Protein AF-A0A9N9I621-F1 (afdb_monomer)

Sequence (269 aa):
MDTSLDNPSEILSSLEILLCFIKRTPGGNGEISIKEYVNQWSTLSGLNENNEFRSLLNKSLKLKHIISLYELIEGQVANLTIEYTHDKYKEELIPKQRDEIDNIIDFETIQPATIINGKVVKFSAEVFATALRRFIYRFLQGEKQNETHPLNLYICDTSLHFWPPVISELEDLEESFPESLLVNQAFEAYKYVMDQIEVHKQMVSSREQQIQNRLTNPEATRLAPPTPVVQKGAQKRKQRVPHALCDPMPLGCSLYWETTDSLSVSSLL

Radius of gyration: 27.32 Å; Cα contacts (8 Å, |Δi|>4): 246; chains: 1; bounding box: 49×72×80 Å

Organism: NCBI:txid1348616

pLDDT: mean 79.01, std 23.41, range [22.89, 98.56]

Foldseek 3Di:
DPPPQPPLPLLLVLLVVLLVVCVVDPHDDQQAQSLVVLVVDPVSVVSVVPVSNVVVSPPSHGNVCSVVVNLVSLLVVLVVPLVVQDLLLADADDPVVLVLLVQAEDQPDPDQADADPLDGRHGHLVQVLQLLSLCSSPPRVDPDDDQFAFPLVPSLQLLSPSGDPSLNPGPCNSVSHDRNDTSSNSSVSSVSSVVVSVVVVVVVVVVVVVVVCCVVDVPVPPDDDDDDDDDDDDDDDDDDDDDDDDDDDDDDDDDDDDDDDDDDPPRPD

Structure (mmCIF, N/CA/C/O backbone):
data_AF-A0A9N9I621-F1
#
_entry.id   AF-A0A9N9I621-F1
#
loop_
_atom_site.group_PDB
_atom_site.id
_atom_site.type_symbol
_atom_site.label_atom_id
_atom_site.label_alt_id
_atom_site.label_comp_id
_atom_site.label_asym_id
_atom_site.label_entity_id
_atom_site.label_seq_id
_atom_site.pdbx_PDB_ins_code
_atom_site.Cartn_x
_atom_site.Cartn_y
_atom_site.Cartn_z
_atom_site.occupancy
_atom_site.B_iso_or_equiv
_atom_site.auth_seq_id
_atom_site.auth_comp_id
_atom_site.auth_asym_id
_atom_site.auth_atom_id
_atom_site.pdbx_PDB_model_num
ATOM 1 N N . MET A 1 1 ? -1.180 16.311 -9.901 1.00 31.12 1 MET A N 1
ATOM 2 C CA . MET A 1 1 ? -1.024 16.035 -11.343 1.00 31.12 1 MET A CA 1
ATOM 3 C C . MET A 1 1 ? -1.901 14.838 -11.624 1.00 31.12 1 MET A C 1
ATOM 5 O O . MET A 1 1 ? -1.643 13.807 -11.020 1.00 31.12 1 MET A O 1
ATOM 9 N N . ASP A 1 2 ? -2.930 14.979 -12.457 1.00 37.12 2 ASP A N 1
ATOM 10 C CA . ASP A 1 2 ? -3.712 13.832 -12.925 1.00 37.12 2 ASP A CA 1
ATOM 11 C C . ASP A 1 2 ? -2.829 12.990 -13.845 1.00 37.12 2 ASP A C 1
ATOM 13 O O . ASP A 1 2 ? -2.662 13.270 -15.029 1.00 37.12 2 ASP A O 1
ATOM 17 N N . THR A 1 3 ? -2.180 11.987 -13.264 1.00 50.88 3 THR A N 1
ATOM 18 C CA . THR A 1 3 ? -1.444 10.942 -13.978 1.00 50.88 3 THR A CA 1
ATOM 19 C C . THR A 1 3 ? -2.359 9.751 -14.227 1.00 50.88 3 THR A C 1
ATOM 21 O O . THR A 1 3 ? -1.966 8.621 -13.950 1.00 50.88 3 THR A O 1
ATOM 24 N N . SER A 1 4 ? -3.587 9.996 -14.691 1.00 58.16 4 SER A N 1
ATOM 25 C CA . SER A 1 4 ? -4.428 8.919 -15.211 1.00 58.16 4 SER A CA 1
ATOM 26 C C . SER A 1 4 ? -3.753 8.422 -16.480 1.00 58.16 4 SER A C 1
ATOM 28 O O . SER A 1 4 ? -3.759 9.109 -17.501 1.00 58.16 4 SER A O 1
ATOM 30 N N . LEU A 1 5 ? -3.061 7.294 -16.378 1.00 67.25 5 LEU A N 1
ATOM 31 C CA . LEU A 1 5 ? -2.584 6.586 -17.550 1.00 67.25 5 LEU A CA 1
ATOM 32 C C . LEU A 1 5 ? -3.770 5.835 -18.133 1.00 67.25 5 LEU A C 1
ATOM 34 O O . LEU A 1 5 ? -4.525 5.200 -17.396 1.00 67.25 5 LEU A O 1
ATOM 38 N N . ASP A 1 6 ? -3.929 5.925 -19.445 1.00 73.75 6 ASP A N 1
ATOM 39 C CA . ASP A 1 6 ? -4.836 5.032 -20.145 1.00 73.75 6 ASP A CA 1
ATOM 40 C C . ASP A 1 6 ? -4.312 3.595 -19.942 1.00 73.75 6 ASP A C 1
ATOM 42 O O . ASP A 1 6 ? -3.103 3.366 -19.942 1.00 73.75 6 ASP A O 1
ATOM 46 N N . ASN A 1 7 ? -5.225 2.681 -19.599 1.00 83.56 7 ASN A N 1
ATOM 47 C CA . ASN A 1 7 ? -5.003 1.241 -19.409 1.00 83.56 7 ASN A CA 1
ATOM 48 C C . ASN A 1 7 ? -3.785 0.824 -18.534 1.00 83.56 7 ASN A C 1
ATOM 50 O O . ASN A 1 7 ? -2.866 0.126 -18.982 1.00 83.56 7 ASN A O 1
ATOM 54 N N . PRO A 1 8 ? -3.787 1.159 -17.228 1.00 88.00 8 PRO A N 1
ATOM 55 C CA . PRO A 1 8 ? -2.673 0.862 -16.324 1.00 88.00 8 PRO A CA 1
ATOM 56 C C . PRO A 1 8 ? -2.383 -0.643 -16.178 1.00 88.00 8 PRO A C 1
ATOM 58 O O . PRO A 1 8 ? -1.253 -1.009 -15.864 1.00 88.00 8 PRO A O 1
ATOM 61 N N . SER A 1 9 ? -3.358 -1.520 -16.444 1.00 89.38 9 SER A N 1
ATOM 62 C CA . SER A 1 9 ? -3.179 -2.976 -16.409 1.00 89.38 9 SER A CA 1
ATOM 63 C C . SER A 1 9 ? -2.238 -3.482 -17.504 1.00 89.38 9 SER A C 1
ATOM 65 O O . SER A 1 9 ? -1.348 -4.278 -17.215 1.00 89.38 9 SER A O 1
ATOM 67 N N . GLU A 1 10 ? -2.361 -2.996 -18.743 1.00 89.31 10 GLU A N 1
ATOM 68 C CA . GLU A 1 10 ? -1.449 -3.394 -19.827 1.00 89.31 10 GLU A CA 1
ATOM 69 C C . GLU A 1 10 ? -0.023 -2.866 -19.609 1.00 89.31 10 GLU A C 1
ATOM 71 O O . GLU A 1 10 ? 0.967 -3.551 -19.904 1.00 89.31 10 GLU A O 1
ATOM 76 N N . ILE A 1 11 ? 0.094 -1.651 -19.060 1.00 91.44 11 ILE A N 1
ATOM 77 C CA . ILE A 1 11 ? 1.380 -1.078 -18.647 1.00 91.44 11 ILE A CA 1
ATOM 78 C C . ILE A 1 11 ? 2.001 -1.929 -17.534 1.00 91.44 11 ILE A C 1
ATOM 80 O O . ILE A 1 11 ? 3.198 -2.218 -17.599 1.00 91.44 11 ILE A O 1
ATOM 84 N N . LEU A 1 12 ? 1.209 -2.358 -16.544 1.00 92.94 12 LEU A N 1
ATOM 85 C CA . LEU A 1 12 ? 1.674 -3.214 -15.453 1.00 92.94 12 LEU A CA 1
ATOM 86 C C . LEU A 1 12 ? 2.217 -4.543 -15.989 1.00 92.94 12 LEU A C 1
ATOM 88 O O . LEU A 1 12 ? 3.360 -4.882 -15.695 1.00 92.94 12 LEU A O 1
ATOM 92 N N . SER A 1 13 ? 1.479 -5.230 -16.867 1.00 91.19 13 SER A N 1
ATOM 93 C CA . SER A 1 13 ? 1.953 -6.473 -17.495 1.00 91.19 13 SER A CA 1
ATOM 94 C C . SER A 1 13 ? 3.245 -6.274 -18.297 1.00 91.19 13 SER A C 1
ATOM 96 O O . SER A 1 13 ? 4.153 -7.106 -18.262 1.00 91.19 13 SER A O 1
ATOM 98 N N . SER A 1 14 ? 3.381 -5.139 -18.990 1.00 91.81 14 SER A N 1
ATOM 99 C CA . SER A 1 14 ? 4.616 -4.794 -19.712 1.00 91.81 14 SER A CA 1
ATOM 100 C C . SER A 1 14 ? 5.802 -4.574 -18.759 1.00 91.81 14 SER A C 1
ATOM 102 O O . SER A 1 14 ? 6.928 -4.994 -19.048 1.00 91.81 14 SER A O 1
ATOM 104 N N . LEU A 1 15 ? 5.556 -3.947 -17.602 1.00 92.38 15 LEU A N 1
ATOM 105 C CA . LEU A 1 15 ? 6.555 -3.757 -16.549 1.00 92.38 15 LEU A CA 1
ATOM 106 C C . LEU A 1 15 ? 6.963 -5.076 -15.885 1.00 92.38 15 LEU A C 1
ATOM 108 O O . LEU A 1 15 ? 8.148 -5.261 -15.629 1.00 92.38 15 LEU A O 1
ATOM 112 N N . GLU A 1 16 ? 6.033 -5.999 -15.643 1.00 92.06 16 GLU A N 1
ATOM 113 C CA . GLU A 1 16 ? 6.319 -7.328 -15.079 1.00 92.06 16 GLU A CA 1
ATOM 114 C C . GLU A 1 16 ? 7.254 -8.137 -15.985 1.00 92.06 16 GLU A C 1
ATOM 116 O O . GLU A 1 16 ? 8.248 -8.705 -15.519 1.00 92.06 16 GLU A O 1
ATOM 121 N N . ILE A 1 17 ? 6.993 -8.127 -17.298 1.00 89.75 17 ILE A N 1
ATOM 122 C CA . ILE A 1 17 ? 7.883 -8.739 -18.290 1.00 89.75 17 ILE A CA 1
ATOM 123 C C . ILE A 1 17 ? 9.266 -8.088 -18.204 1.00 89.75 17 ILE A C 1
ATOM 125 O O . ILE A 1 17 ? 10.268 -8.785 -18.063 1.00 89.75 17 ILE A O 1
ATOM 129 N N . LEU A 1 18 ? 9.344 -6.755 -18.232 1.00 90.12 18 LEU A N 1
ATOM 130 C CA . LEU A 1 18 ? 10.618 -6.042 -18.142 1.00 90.12 18 LEU A CA 1
ATOM 131 C C . LEU A 1 18 ? 11.389 -6.370 -16.848 1.00 90.12 18 LEU A C 1
ATOM 133 O O . LEU A 1 18 ? 12.590 -6.638 -16.905 1.00 90.12 18 LEU A O 1
ATOM 137 N N . LEU A 1 19 ? 10.716 -6.395 -15.695 1.00 90.12 19 LEU A N 1
ATOM 138 C CA . LEU A 1 19 ? 11.310 -6.762 -14.406 1.00 90.12 19 LEU A CA 1
ATOM 139 C C . LEU A 1 19 ? 11.850 -8.196 -14.418 1.00 90.12 19 LEU A C 1
ATOM 141 O O . LEU A 1 19 ? 12.953 -8.437 -13.922 1.00 90.12 19 LEU A O 1
ATOM 145 N N . CYS A 1 20 ? 11.126 -9.134 -15.037 1.00 87.56 20 CYS A N 1
ATOM 146 C CA . CYS A 1 20 ? 11.589 -10.508 -15.220 1.00 87.56 20 CYS A CA 1
ATOM 147 C C . CYS A 1 20 ? 12.918 -10.559 -15.991 1.00 87.56 20 CYS A C 1
ATOM 149 O O . CYS A 1 20 ? 13.839 -11.279 -15.598 1.00 87.56 20 CYS A O 1
ATOM 151 N N . PHE A 1 21 ? 13.059 -9.760 -17.054 1.00 87.56 21 PHE A N 1
ATOM 152 C CA . PHE A 1 21 ? 14.311 -9.673 -17.811 1.00 87.56 21 PHE A CA 1
ATOM 153 C C . PHE A 1 21 ? 15.436 -9.041 -16.995 1.00 87.56 21 PHE A C 1
ATOM 155 O O . PHE A 1 21 ? 16.519 -9.621 -16.917 1.00 87.56 21 PHE A O 1
ATOM 162 N N . ILE A 1 22 ? 15.173 -7.919 -16.318 1.00 88.62 22 ILE A N 1
ATOM 163 C CA . ILE A 1 22 ? 16.163 -7.247 -15.465 1.00 88.62 22 ILE A CA 1
ATOM 164 C C . ILE A 1 22 ? 16.725 -8.220 -14.422 1.00 88.62 22 ILE A C 1
ATOM 166 O O . ILE A 1 22 ? 17.945 -8.310 -14.293 1.00 88.62 22 ILE A O 1
ATOM 170 N N . LYS A 1 23 ? 15.868 -9.010 -13.755 1.00 85.06 23 LYS A N 1
ATOM 171 C CA . LYS A 1 23 ? 16.293 -10.022 -12.769 1.00 85.06 23 LYS A CA 1
ATOM 172 C C . LYS A 1 23 ? 17.173 -11.135 -13.362 1.00 85.06 23 LYS A C 1
ATOM 174 O O . LYS A 1 23 ? 17.968 -11.724 -12.637 1.00 85.06 23 LYS A O 1
ATOM 179 N N . ARG A 1 24 ? 17.025 -11.464 -14.650 1.00 83.69 24 ARG A N 1
ATOM 180 C CA . ARG A 1 24 ? 17.712 -12.600 -15.304 1.00 83.69 24 ARG A CA 1
ATOM 181 C C . ARG A 1 24 ? 18.975 -12.208 -16.068 1.00 83.69 24 ARG A C 1
ATOM 183 O O . ARG A 1 24 ? 19.734 -13.086 -16.473 1.00 83.69 24 ARG A O 1
ATOM 190 N N . THR A 1 25 ? 19.197 -10.918 -16.289 1.00 80.75 25 THR A N 1
ATOM 191 C CA . THR A 1 25 ? 20.390 -10.400 -16.973 1.00 80.75 25 THR A CA 1
ATOM 192 C C . THR A 1 25 ? 21.433 -9.931 -15.957 1.00 80.75 25 THR A C 1
ATOM 194 O O . THR A 1 25 ? 21.044 -9.479 -14.880 1.00 80.75 25 THR A O 1
ATOM 197 N N . PRO A 1 26 ? 22.746 -10.005 -16.256 1.00 64.31 26 PRO A N 1
ATOM 198 C CA . PRO A 1 26 ? 23.758 -9.366 -15.417 1.00 64.31 26 PRO A CA 1
ATOM 199 C C . PRO A 1 26 ? 23.412 -7.877 -15.339 1.00 64.31 26 PRO A C 1
ATOM 201 O O . PRO A 1 26 ? 23.383 -7.207 -16.369 1.00 64.31 26 PRO A O 1
ATOM 204 N N . GLY A 1 27 ? 23.031 -7.423 -14.141 1.00 59.03 27 GLY A N 1
ATOM 205 C CA . GLY A 1 27 ? 22.296 -6.179 -13.914 1.00 59.03 27 GLY A CA 1
ATOM 206 C C . GLY A 1 27 ? 22.775 -5.005 -14.770 1.00 59.03 27 GLY A C 1
ATOM 207 O O . GLY A 1 27 ? 23.970 -4.732 -14.876 1.00 59.03 27 GLY A O 1
ATOM 208 N N . GLY A 1 28 ? 21.824 -4.313 -15.399 1.00 65.12 28 GLY A N 1
ATOM 209 C CA . GLY A 1 28 ? 22.116 -3.118 -16.183 1.00 65.12 28 GLY A CA 1
ATOM 210 C C . GLY A 1 28 ? 22.604 -1.969 -15.298 1.00 65.12 28 GLY A C 1
ATOM 211 O O . GLY A 1 28 ? 22.207 -1.843 -14.140 1.00 65.12 28 GLY A O 1
ATOM 212 N N . ASN A 1 29 ? 23.439 -1.092 -15.858 1.00 81.56 29 ASN A N 1
ATOM 213 C CA . ASN A 1 29 ? 23.768 0.189 -15.236 1.00 81.56 29 ASN A CA 1
ATOM 214 C C . ASN A 1 29 ? 22.464 0.945 -14.928 1.00 81.56 29 ASN A C 1
ATOM 216 O O . ASN A 1 29 ? 21.732 1.273 -15.855 1.00 81.56 29 ASN A O 1
ATOM 220 N N . GLY A 1 30 ? 22.187 1.261 -13.659 1.00 85.81 30 GLY A N 1
ATOM 221 C CA . GLY A 1 30 ? 20.965 1.963 -13.248 1.00 85.81 30 GLY A CA 1
ATOM 222 C C . GLY A 1 30 ? 20.735 3.311 -13.949 1.00 85.81 30 GLY A C 1
ATOM 223 O O . GLY A 1 30 ? 19.605 3.797 -13.979 1.00 85.81 30 GLY A O 1
ATOM 224 N N . GLU A 1 31 ? 21.780 3.902 -14.537 1.00 91.56 31 GLU A N 1
ATOM 225 C CA . GLU A 1 31 ? 21.717 5.152 -15.297 1.00 91.56 31 GLU A CA 1
ATOM 226 C C . GLU A 1 31 ? 21.282 4.994 -16.760 1.00 91.56 31 GLU A C 1
ATOM 228 O O . GLU A 1 31 ? 20.911 5.997 -17.378 1.00 91.56 31 GLU A O 1
ATOM 233 N N . ILE A 1 32 ? 21.300 3.775 -17.314 1.00 91.56 32 ILE A N 1
ATOM 234 C CA . ILE A 1 32 ? 20.812 3.524 -18.673 1.00 91.56 32 ILE A CA 1
ATOM 235 C C . ILE A 1 32 ? 19.314 3.830 -18.745 1.00 91.56 32 ILE A C 1
ATOM 237 O O . ILE A 1 32 ? 18.556 3.563 -17.803 1.00 91.56 32 ILE A O 1
ATOM 241 N N . SER A 1 33 ? 18.870 4.410 -19.860 1.00 91.38 33 SER A N 1
ATOM 242 C CA . SER A 1 33 ? 17.439 4.627 -20.063 1.00 91.38 33 SER A CA 1
ATOM 243 C C . SER A 1 33 ? 16.712 3.288 -20.205 1.00 91.38 33 SER A C 1
ATOM 245 O O . SER A 1 33 ? 17.247 2.342 -20.787 1.00 91.38 33 SER A O 1
ATOM 247 N N . ILE A 1 34 ? 15.474 3.203 -19.707 1.00 89.88 34 ILE A N 1
ATOM 248 C CA . ILE A 1 34 ? 14.675 1.972 -19.830 1.00 89.88 34 ILE A CA 1
ATOM 249 C C . ILE A 1 34 ? 14.476 1.623 -21.313 1.00 89.88 34 ILE A C 1
ATOM 251 O O . ILE A 1 34 ? 14.614 0.469 -21.707 1.00 89.88 34 ILE A O 1
ATOM 255 N N . LYS A 1 35 ? 14.231 2.637 -22.153 1.00 89.62 35 LYS A N 1
ATOM 256 C CA . LYS A 1 35 ? 14.105 2.490 -23.607 1.00 89.62 35 LYS A CA 1
ATOM 257 C C . LYS A 1 35 ? 15.343 1.869 -24.246 1.00 89.62 35 LYS A C 1
ATOM 259 O O . LYS A 1 35 ? 15.222 0.975 -25.076 1.00 89.62 35 LYS A O 1
ATOM 264 N N . GLU A 1 36 ? 16.525 2.358 -23.888 1.00 88.88 36 GLU A N 1
ATOM 265 C CA . GLU A 1 36 ? 17.777 1.826 -24.420 1.00 88.88 36 GLU A CA 1
ATOM 266 C C . GLU A 1 36 ? 18.002 0.385 -23.968 1.00 88.88 36 GLU A C 1
ATOM 268 O O . GLU A 1 36 ? 18.331 -0.449 -24.805 1.00 88.88 36 GLU A O 1
ATOM 273 N N . TYR A 1 37 ? 17.734 0.068 -22.697 1.00 89.31 37 TYR A N 1
ATOM 274 C CA . TYR A 1 37 ? 17.799 -1.308 -22.206 1.00 89.31 37 TYR A CA 1
ATOM 275 C C . TYR A 1 37 ? 16.842 -2.234 -22.973 1.00 89.31 37 TYR A C 1
ATOM 277 O O . TYR A 1 37 ? 17.275 -3.262 -23.479 1.00 89.31 37 TYR A O 1
ATOM 285 N N . VAL A 1 38 ? 15.568 -1.857 -23.139 1.00 87.62 38 VAL A N 1
ATOM 286 C CA . VAL A 1 38 ? 14.580 -2.639 -23.911 1.00 87.62 38 VAL A CA 1
ATOM 287 C C . VAL A 1 38 ? 15.062 -2.889 -25.344 1.00 87.62 38 VAL A C 1
ATOM 289 O O . VAL A 1 38 ? 14.980 -4.013 -25.831 1.00 87.62 38 VAL A O 1
ATOM 292 N N . ASN A 1 39 ? 15.635 -1.875 -25.999 1.00 86.44 39 ASN A N 1
ATOM 293 C CA . ASN A 1 39 ? 16.138 -1.991 -27.369 1.00 86.44 39 ASN A CA 1
ATOM 294 C C . ASN A 1 39 ? 17.367 -2.908 -27.512 1.00 86.44 39 ASN A C 1
ATOM 296 O O . ASN A 1 39 ? 17.640 -3.367 -28.620 1.00 86.44 39 ASN A O 1
ATOM 300 N N . GLN A 1 40 ? 18.110 -3.180 -26.434 1.00 85.38 40 GLN A N 1
ATOM 301 C CA . GLN A 1 40 ? 19.240 -4.118 -26.460 1.00 85.38 40 GLN A CA 1
ATOM 302 C C . GLN A 1 40 ? 18.787 -5.584 -26.538 1.00 85.38 40 GLN A C 1
ATOM 304 O O . GLN A 1 40 ? 19.558 -6.436 -26.981 1.00 85.38 40 GLN A O 1
ATOM 309 N N . TRP A 1 41 ? 17.544 -5.892 -26.151 1.00 80.44 41 TRP A N 1
ATOM 310 C CA . TRP A 1 41 ? 17.038 -7.261 -26.070 1.00 80.44 41 TRP A CA 1
ATOM 311 C C . TRP A 1 41 ? 16.005 -7.541 -27.163 1.00 80.44 41 TRP A C 1
ATOM 313 O O . TRP A 1 41 ? 14.875 -7.060 -27.111 1.00 80.44 41 TRP A O 1
ATOM 323 N N . SER A 1 42 ? 16.354 -8.393 -28.133 1.00 65.38 42 SER A N 1
ATOM 324 C CA . SER A 1 42 ? 15.451 -8.775 -29.234 1.00 65.38 42 SER A CA 1
ATOM 325 C C . SER A 1 42 ? 14.141 -9.408 -28.747 1.00 65.38 42 SER A C 1
ATOM 327 O O . SER A 1 42 ? 13.086 -9.158 -29.329 1.00 65.38 42 SER A O 1
ATOM 329 N N . THR A 1 43 ? 14.176 -10.159 -27.643 1.00 68.50 43 THR A N 1
ATOM 330 C CA . THR A 1 43 ? 12.994 -10.777 -27.016 1.00 68.50 43 THR A CA 1
ATOM 331 C C . THR A 1 43 ? 12.052 -9.759 -26.359 1.00 68.50 43 THR A C 1
ATOM 333 O O . THR A 1 43 ? 10.883 -10.067 -26.157 1.00 68.50 43 THR A O 1
ATOM 336 N N . LEU A 1 44 ? 12.517 -8.536 -26.063 1.00 68.75 44 LEU A N 1
ATOM 337 C CA . LEU A 1 44 ? 11.686 -7.451 -25.522 1.00 68.75 44 LEU A CA 1
ATOM 338 C C . LEU A 1 44 ? 11.048 -6.579 -26.613 1.00 68.75 44 LEU A C 1
ATOM 340 O O . LEU A 1 44 ? 10.328 -5.636 -26.294 1.00 68.75 44 LEU A O 1
ATOM 344 N N . SER A 1 45 ? 11.261 -6.896 -27.895 1.00 63.09 45 SER A N 1
ATOM 345 C CA . SER A 1 45 ? 10.640 -6.171 -29.013 1.00 63.09 45 SER A CA 1
ATOM 346 C C . SER A 1 45 ? 9.108 -6.146 -28.935 1.00 63.09 45 SER A C 1
ATOM 348 O O . SER A 1 45 ? 8.517 -5.130 -29.292 1.00 63.09 45 SER A O 1
ATOM 350 N N . GLY A 1 46 ? 8.482 -7.187 -28.372 1.00 68.50 46 GLY A N 1
ATOM 351 C CA . GLY A 1 46 ? 7.038 -7.228 -28.113 1.00 68.50 46 GLY A CA 1
ATOM 352 C C . GLY A 1 46 ? 6.547 -6.157 -27.128 1.00 68.50 46 GLY A C 1
ATOM 353 O O . GLY A 1 46 ? 5.417 -5.698 -27.242 1.00 68.50 46 GLY A O 1
ATOM 354 N N . LEU A 1 47 ? 7.398 -5.652 -26.222 1.00 76.62 47 LEU A N 1
ATOM 355 C CA . LEU A 1 47 ? 7.028 -4.533 -25.341 1.00 76.62 47 LEU A CA 1
ATOM 356 C C . LEU A 1 47 ? 6.796 -3.228 -26.117 1.00 76.62 47 LEU A C 1
ATOM 358 O O . LEU A 1 47 ? 6.060 -2.359 -25.657 1.00 76.62 47 LEU A O 1
ATOM 362 N N . ASN A 1 48 ? 7.397 -3.083 -27.303 1.00 68.12 48 ASN A N 1
ATOM 363 C CA . ASN A 1 48 ? 7.181 -1.920 -28.165 1.00 68.12 48 ASN A CA 1
ATOM 364 C C . ASN A 1 48 ? 5.848 -1.971 -28.933 1.00 68.12 48 ASN A C 1
ATOM 366 O O . ASN A 1 48 ? 5.499 -0.972 -29.569 1.00 68.12 48 ASN A O 1
ATOM 370 N N . GLU A 1 49 ? 5.119 -3.091 -28.893 1.00 77.31 49 GLU A N 1
ATOM 371 C CA . GLU A 1 49 ? 3.777 -3.209 -29.478 1.00 77.31 49 GLU A CA 1
ATOM 372 C C . GLU A 1 49 ? 2.729 -2.485 -28.620 1.00 77.31 49 GLU A C 1
ATOM 374 O O . GLU A 1 49 ? 1.777 -1.917 -29.157 1.00 77.31 49 GLU A O 1
ATOM 379 N N . ASN A 1 50 ? 2.948 -2.408 -27.301 1.00 81.50 50 ASN A N 1
ATOM 380 C CA . ASN A 1 50 ? 2.125 -1.603 -26.409 1.00 81.50 50 ASN A CA 1
ATOM 381 C C . ASN A 1 50 ? 2.449 -0.106 -26.594 1.00 81.50 50 ASN A C 1
ATOM 383 O O . ASN A 1 50 ? 3.514 0.389 -26.209 1.00 81.50 50 ASN A O 1
ATOM 387 N N . ASN A 1 51 ? 1.510 0.635 -27.188 1.00 83.69 51 ASN A N 1
ATOM 388 C CA . ASN A 1 51 ? 1.681 2.055 -27.499 1.00 83.69 51 ASN A CA 1
ATOM 389 C C . ASN A 1 51 ? 1.856 2.935 -26.255 1.00 83.69 51 ASN A C 1
ATOM 391 O O . ASN A 1 51 ? 2.654 3.876 -26.284 1.00 83.69 51 ASN A O 1
ATOM 395 N N . GLU A 1 52 ? 1.132 2.643 -25.179 1.00 83.81 52 GLU A N 1
ATOM 396 C CA . GLU A 1 52 ? 1.171 3.405 -23.931 1.00 83.81 52 GLU A CA 1
ATOM 397 C C . GLU A 1 52 ? 2.468 3.138 -23.178 1.00 83.81 52 GLU A C 1
ATOM 399 O O . GLU A 1 52 ? 3.145 4.078 -22.752 1.00 83.81 52 GLU A O 1
ATOM 404 N N . PHE A 1 53 ? 2.885 1.873 -23.111 1.00 85.44 53 PHE A N 1
ATOM 405 C CA . PHE A 1 53 ? 4.179 1.498 -22.560 1.00 85.44 53 PHE A CA 1
ATOM 406 C C . PHE A 1 53 ? 5.314 2.147 -23.355 1.00 85.44 53 PHE A C 1
ATOM 408 O O . PHE A 1 53 ? 6.207 2.766 -22.783 1.00 85.44 53 PHE A O 1
ATOM 415 N N . ARG A 1 54 ? 5.249 2.136 -24.690 1.00 84.00 54 ARG A N 1
ATOM 416 C CA . ARG A 1 54 ? 6.219 2.837 -25.542 1.00 84.00 54 ARG A CA 1
ATOM 417 C C . ARG A 1 54 ? 6.230 4.350 -25.300 1.00 84.00 54 ARG A C 1
ATOM 419 O O . ARG A 1 54 ? 7.299 4.963 -25.296 1.00 84.00 54 ARG A O 1
ATOM 426 N N . SER A 1 55 ? 5.066 4.964 -25.090 1.00 86.06 55 SER A N 1
ATOM 427 C CA . SER A 1 55 ? 4.953 6.378 -24.707 1.00 86.06 55 SER A CA 1
ATOM 428 C C . SER A 1 55 ? 5.629 6.650 -23.358 1.00 86.06 55 SER A C 1
ATOM 430 O O . SER A 1 55 ? 6.403 7.600 -23.226 1.00 86.06 55 SER A O 1
ATOM 432 N N . LEU A 1 56 ? 5.426 5.764 -22.379 1.00 85.69 56 LEU A N 1
ATOM 433 C CA . LEU A 1 56 ? 6.091 5.800 -21.079 1.00 85.69 56 LEU A CA 1
ATOM 434 C C . LEU A 1 56 ? 7.618 5.665 -21.210 1.00 85.69 56 LEU A C 1
ATOM 436 O O . LEU A 1 56 ? 8.345 6.459 -20.615 1.00 85.69 56 LEU A O 1
ATOM 440 N N . LEU A 1 57 ? 8.106 4.741 -22.043 1.00 82.44 57 LEU A N 1
ATOM 441 C CA . LEU A 1 57 ? 9.534 4.550 -22.330 1.00 82.44 57 LEU A CA 1
ATOM 442 C C . LEU A 1 57 ? 10.187 5.755 -23.020 1.00 82.44 57 LEU A C 1
ATOM 444 O O . LEU A 1 57 ? 11.393 5.953 -22.896 1.00 82.44 57 LEU A O 1
ATOM 448 N N . ASN A 1 58 ? 9.423 6.567 -23.753 1.00 84.00 58 ASN A N 1
ATOM 449 C CA . ASN A 1 58 ? 9.944 7.784 -24.380 1.00 84.00 58 ASN A CA 1
ATOM 450 C C . ASN A 1 58 ? 10.203 8.920 -23.379 1.00 84.00 58 ASN A C 1
ATOM 452 O O . ASN A 1 58 ? 10.838 9.912 -23.742 1.00 84.00 58 ASN A O 1
ATOM 456 N N . LYS A 1 59 ? 9.748 8.791 -22.128 1.00 85.50 59 LYS A N 1
ATOM 457 C CA . LYS A 1 59 ? 10.136 9.700 -21.045 1.00 85.50 59 LYS A CA 1
ATOM 458 C C . LYS A 1 59 ? 11.592 9.434 -20.647 1.00 85.50 59 LYS A C 1
ATOM 460 O O . LYS A 1 59 ? 12.126 8.353 -20.878 1.00 85.50 59 LYS A O 1
ATOM 465 N N . SER A 1 60 ? 12.245 10.402 -20.005 1.00 86.69 60 SER A N 1
ATOM 466 C CA . SER A 1 60 ? 13.635 10.306 -19.520 1.00 86.69 60 SER A CA 1
ATOM 467 C C . SER A 1 60 ? 13.793 9.386 -18.290 1.00 86.69 60 SER A C 1
ATOM 469 O O . SER A 1 60 ? 14.478 9.715 -17.320 1.00 86.69 60 SER A O 1
ATOM 471 N N . LEU A 1 61 ? 13.143 8.220 -18.317 1.00 91.31 61 LEU A N 1
ATOM 472 C CA . LEU A 1 61 ? 13.170 7.214 -17.265 1.00 91.31 61 LEU A CA 1
ATOM 473 C C . LEU A 1 61 ? 14.393 6.306 -17.418 1.00 91.31 61 LEU A C 1
ATOM 475 O O . LEU A 1 61 ? 14.735 5.850 -18.511 1.00 91.31 61 LEU A O 1
ATOM 479 N N . LYS A 1 62 ? 15.041 6.037 -16.287 1.00 93.19 62 LYS A N 1
ATOM 480 C CA . LYS A 1 62 ? 16.243 5.214 -16.167 1.00 93.19 62 LYS A CA 1
ATOM 481 C C . LYS A 1 62 ? 15.914 3.914 -15.448 1.00 93.19 62 LYS A C 1
ATOM 483 O O . LYS A 1 62 ? 14.924 3.868 -14.719 1.00 93.19 62 LYS A O 1
ATOM 488 N N . LEU A 1 63 ? 16.744 2.884 -15.608 1.00 91.75 63 LEU A N 1
ATOM 489 C CA . LEU A 1 63 ? 16.537 1.600 -14.926 1.00 91.75 63 LEU A CA 1
ATOM 490 C C . LEU A 1 63 ? 16.412 1.753 -13.407 1.00 91.75 63 LEU A C 1
ATOM 492 O O . LEU A 1 63 ? 15.585 1.082 -12.805 1.00 91.75 63 LEU A O 1
ATOM 496 N N . LYS A 1 64 ? 17.136 2.688 -12.782 1.00 92.19 64 LYS A N 1
ATOM 497 C CA . LYS A 1 64 ? 16.998 2.962 -11.341 1.00 92.19 64 LYS A CA 1
ATOM 498 C C . LYS A 1 64 ? 15.598 3.423 -10.904 1.00 92.19 64 LYS A C 1
ATOM 500 O O . LYS A 1 64 ? 15.293 3.371 -9.722 1.00 92.19 64 LYS A O 1
ATOM 505 N N . HIS A 1 65 ? 14.750 3.883 -11.829 1.00 92.81 65 HIS A N 1
ATOM 506 C CA . HIS A 1 65 ? 13.369 4.284 -11.539 1.00 92.81 65 HIS A CA 1
ATOM 507 C C . HIS A 1 65 ? 12.371 3.123 -11.668 1.00 92.81 65 HIS A C 1
ATOM 509 O O . HIS A 1 65 ? 11.188 3.329 -11.412 1.00 92.81 65 HIS A O 1
ATOM 515 N N . ILE A 1 66 ? 12.802 1.929 -12.101 1.00 91.94 66 ILE A N 1
ATOM 516 C CA . ILE A 1 66 ? 11.883 0.853 -12.497 1.00 91.94 66 ILE A CA 1
ATOM 517 C C . ILE A 1 66 ? 10.988 0.382 -11.350 1.00 91.94 66 ILE A C 1
ATOM 519 O O . ILE A 1 66 ? 9.803 0.154 -11.566 1.00 91.94 66 ILE A O 1
ATOM 523 N N . ILE A 1 67 ? 11.533 0.299 -10.135 1.00 90.69 67 ILE A N 1
ATOM 524 C CA . ILE A 1 67 ? 10.785 -0.136 -8.953 1.00 90.69 67 ILE A CA 1
ATOM 525 C C . ILE A 1 67 ? 9.707 0.886 -8.604 1.00 90.69 67 ILE A C 1
ATOM 527 O O . ILE A 1 67 ? 8.533 0.542 -8.568 1.00 90.69 67 ILE A O 1
ATOM 531 N N . SER A 1 68 ? 10.077 2.158 -8.445 1.00 91.62 68 SER A N 1
ATOM 532 C CA . SER A 1 68 ? 9.109 3.213 -8.124 1.00 91.62 68 SER A CA 1
ATOM 533 C C . SER A 1 68 ? 8.060 3.394 -9.222 1.00 91.62 68 SER A C 1
ATOM 535 O O . SER A 1 68 ? 6.915 3.734 -8.937 1.00 91.62 68 SER A O 1
ATOM 537 N N . LEU A 1 69 ? 8.432 3.161 -10.486 1.00 93.00 69 LEU A N 1
ATOM 538 C CA . LEU A 1 69 ? 7.488 3.163 -11.596 1.00 93.00 69 LEU A CA 1
ATOM 539 C C . LEU A 1 69 ? 6.498 2.002 -11.486 1.00 93.00 69 LEU A C 1
ATOM 541 O O . LEU A 1 69 ? 5.301 2.232 -11.612 1.00 93.00 69 LEU A O 1
ATOM 545 N N . TYR A 1 70 ? 6.981 0.787 -11.229 1.00 93.94 70 TYR A N 1
ATOM 546 C CA . TYR A 1 70 ? 6.132 -0.378 -11.001 1.00 93.94 70 TYR A CA 1
ATOM 547 C C . TYR A 1 70 ? 5.148 -0.134 -9.855 1.00 93.94 70 TYR A C 1
ATOM 549 O O . TYR A 1 70 ? 3.947 -0.254 -10.064 1.00 93.94 70 TYR A O 1
ATOM 557 N N . GLU A 1 71 ? 5.630 0.315 -8.694 1.00 92.94 71 GLU A N 1
ATOM 558 C CA . GLU A 1 71 ? 4.780 0.600 -7.532 1.00 92.94 71 GLU A CA 1
ATOM 559 C C . GLU A 1 71 ? 3.717 1.669 -7.825 1.00 92.94 71 GLU A C 1
ATOM 561 O O . GLU A 1 71 ? 2.592 1.580 -7.330 1.00 92.94 71 GLU A O 1
ATOM 566 N N . LEU A 1 72 ? 4.056 2.679 -8.635 1.00 92.94 72 LEU A N 1
ATOM 567 C CA . LEU A 1 72 ? 3.118 3.719 -9.050 1.00 92.94 72 LEU A CA 1
ATOM 568 C C . LEU A 1 72 ? 2.007 3.153 -9.941 1.00 92.94 72 LEU A C 1
ATOM 570 O O . LEU A 1 72 ? 0.835 3.427 -9.688 1.00 92.94 72 LEU A O 1
ATOM 574 N N . ILE A 1 73 ? 2.363 2.396 -10.984 1.00 93.38 73 ILE A N 1
ATOM 575 C CA . ILE A 1 73 ? 1.387 1.810 -11.916 1.00 93.38 73 ILE A CA 1
ATOM 576 C C . ILE A 1 73 ? 0.522 0.775 -11.206 1.00 93.38 73 ILE A C 1
ATOM 578 O O . ILE A 1 73 ? -0.699 0.804 -11.329 1.00 93.38 73 ILE A O 1
ATOM 582 N N . GLU A 1 74 ? 1.141 -0.092 -10.411 1.00 94.44 74 GLU A N 1
ATOM 583 C CA . GLU A 1 74 ? 0.444 -1.067 -9.584 1.00 94.44 74 GLU A CA 1
ATOM 584 C C . GLU A 1 74 ? -0.562 -0.382 -8.654 1.00 94.44 74 GLU A C 1
ATOM 586 O O . GLU A 1 74 ? -1.711 -0.806 -8.570 1.00 94.44 74 GLU A O 1
ATOM 591 N N . GLY A 1 75 ? -0.176 0.725 -8.011 1.00 93.81 75 GLY A N 1
ATOM 592 C CA . GLY A 1 75 ? -1.085 1.522 -7.191 1.00 93.81 75 GLY A CA 1
ATOM 593 C C . GLY A 1 75 ? -2.303 2.042 -7.964 1.00 93.81 75 GLY A C 1
ATOM 594 O O . GLY A 1 75 ? -3.402 2.064 -7.411 1.00 93.81 75 GLY A O 1
ATOM 595 N N . GLN A 1 76 ? -2.142 2.418 -9.238 1.00 93.50 76 GLN A N 1
ATOM 596 C CA . GLN A 1 76 ? -3.264 2.825 -10.095 1.00 93.50 76 GLN A CA 1
ATOM 597 C C . GLN A 1 76 ? -4.188 1.651 -10.423 1.00 93.50 76 GLN A C 1
ATOM 599 O O . GLN A 1 76 ? -5.403 1.796 -10.313 1.00 93.50 76 GLN A O 1
ATOM 604 N N . VAL A 1 77 ? -3.631 0.486 -10.770 1.00 94.06 77 VAL A N 1
ATOM 605 C CA . VAL A 1 77 ? -4.427 -0.731 -10.996 1.00 94.06 77 VAL A CA 1
ATOM 606 C C . VAL A 1 77 ? -5.172 -1.125 -9.721 1.00 94.06 77 VAL A C 1
ATOM 608 O O . VAL A 1 77 ? -6.368 -1.407 -9.768 1.00 94.06 77 VAL A O 1
ATOM 611 N N . ALA A 1 78 ? -4.505 -1.081 -8.568 1.00 94.44 78 ALA A N 1
ATOM 612 C CA . ALA A 1 78 ? -5.109 -1.390 -7.280 1.00 94.44 78 ALA A CA 1
ATOM 613 C C . ALA A 1 78 ? -6.304 -0.470 -6.982 1.00 94.44 78 ALA A C 1
ATOM 615 O O . ALA A 1 78 ? -7.366 -0.964 -6.617 1.00 94.44 78 ALA A O 1
ATOM 616 N N . ASN A 1 79 ? -6.190 0.841 -7.219 1.00 93.19 79 ASN A N 1
ATOM 617 C CA . ASN A 1 79 ? -7.301 1.780 -7.007 1.00 93.19 79 ASN A CA 1
ATOM 618 C C . ASN A 1 79 ? -8.568 1.421 -7.806 1.00 93.19 79 ASN A C 1
ATOM 620 O O . ASN A 1 79 ? -9.666 1.727 -7.354 1.00 93.19 79 ASN A O 1
ATOM 624 N N . LEU A 1 80 ? -8.422 0.785 -8.972 1.00 91.50 80 LEU A N 1
ATOM 625 C CA . LEU A 1 80 ? -9.542 0.377 -9.826 1.00 91.50 80 LEU A CA 1
ATOM 626 C C . LEU A 1 80 ? -10.086 -1.015 -9.490 1.00 91.50 80 LEU A C 1
ATOM 628 O O . LEU A 1 80 ? -11.193 -1.349 -9.888 1.00 91.50 80 LEU A O 1
ATOM 632 N N . THR A 1 81 ? -9.300 -1.860 -8.824 1.00 92.56 81 THR A N 1
ATOM 633 C CA . THR A 1 81 ? -9.586 -3.302 -8.737 1.00 92.56 81 THR A CA 1
ATOM 634 C C . THR A 1 81 ? -9.951 -3.765 -7.335 1.00 92.56 81 THR A C 1
ATOM 636 O O . THR A 1 81 ? -10.753 -4.687 -7.193 1.00 92.56 81 THR A O 1
ATOM 639 N N . ILE A 1 82 ? -9.429 -3.119 -6.286 1.00 94.75 82 ILE A N 1
ATOM 640 C CA . ILE A 1 82 ? -9.666 -3.547 -4.898 1.00 94.75 82 ILE A CA 1
ATOM 641 C C . ILE A 1 82 ? -11.145 -3.489 -4.497 1.00 94.75 82 ILE A C 1
ATOM 643 O O . ILE A 1 82 ? -11.552 -4.243 -3.615 1.00 94.75 82 ILE A O 1
ATOM 647 N N . GLU A 1 83 ? -11.965 -2.655 -5.145 1.00 93.69 83 GLU A N 1
ATOM 648 C CA . GLU A 1 83 ? -13.414 -2.597 -4.899 1.00 93.69 83 GLU A CA 1
ATOM 649 C C . GLU A 1 83 ? -14.126 -3.929 -5.200 1.00 93.69 83 GLU A C 1
ATOM 651 O O . GLU A 1 83 ? -15.106 -4.275 -4.533 1.00 93.69 83 GLU A O 1
ATOM 656 N N . TYR A 1 84 ? -13.582 -4.728 -6.124 1.00 93.19 84 TYR A N 1
ATOM 657 C CA . TYR A 1 84 ? -14.106 -6.042 -6.510 1.00 93.19 84 TYR A CA 1
ATOM 658 C C . TYR A 1 84 ? -13.593 -7.187 -5.629 1.00 93.19 84 TYR A C 1
ATOM 660 O O . TYR A 1 84 ? -13.884 -8.351 -5.902 1.00 93.19 84 TYR A O 1
ATOM 668 N N . THR A 1 85 ? -12.849 -6.882 -4.560 1.00 93.06 85 THR A N 1
ATOM 669 C CA . THR A 1 85 ? -12.446 -7.884 -3.565 1.00 93.06 85 THR A CA 1
ATOM 670 C C . THR A 1 85 ? -13.683 -8.587 -3.005 1.00 93.06 85 THR A C 1
ATOM 672 O O . THR A 1 85 ? -14.712 -7.954 -2.762 1.00 93.06 85 THR A O 1
ATOM 675 N N . HIS A 1 86 ? -13.582 -9.900 -2.797 1.00 93.88 86 HIS A N 1
ATOM 676 C CA . HIS A 1 86 ? -14.691 -10.723 -2.319 1.00 93.88 86 HIS A CA 1
ATOM 677 C C . HIS A 1 86 ? -15.260 -10.201 -0.985 1.00 93.88 86 HIS A C 1
ATOM 679 O O . HIS A 1 86 ? -14.501 -9.869 -0.077 1.00 93.88 86 HIS A O 1
ATOM 685 N N . ASP A 1 87 ? -16.589 -10.204 -0.831 1.00 94.38 87 ASP A N 1
ATOM 686 C CA . ASP A 1 87 ? -17.300 -9.597 0.315 1.00 94.38 87 ASP A CA 1
ATOM 687 C C . ASP A 1 87 ? -16.918 -10.182 1.680 1.00 94.38 87 ASP A C 1
ATOM 689 O O . ASP A 1 87 ? -16.988 -9.513 2.704 1.00 94.38 87 ASP A O 1
ATOM 693 N N . LYS A 1 88 ? -16.425 -11.419 1.686 1.00 94.38 88 LYS A N 1
ATOM 694 C CA . LYS A 1 88 ? -15.821 -12.075 2.857 1.00 94.38 88 LYS A CA 1
ATOM 695 C C . LYS A 1 88 ? -14.624 -11.316 3.458 1.00 94.38 88 LYS A C 1
ATOM 697 O O . LYS A 1 88 ? -14.238 -11.615 4.576 1.00 94.38 88 LYS A O 1
ATOM 702 N N . TYR A 1 89 ? -14.039 -10.357 2.730 1.00 96.31 89 TYR A N 1
ATOM 703 C CA . TYR A 1 89 ? -12.983 -9.458 3.210 1.00 96.31 89 TYR A CA 1
ATOM 704 C C . TYR A 1 89 ? -13.460 -8.020 3.481 1.00 96.31 89 TYR A C 1
ATOM 706 O O . TYR A 1 89 ? -12.638 -7.107 3.598 1.00 96.31 89 TYR A O 1
ATOM 714 N N . LYS A 1 90 ? -14.780 -7.815 3.558 1.00 96.69 90 LYS A N 1
ATOM 715 C CA . LYS A 1 90 ? -15.441 -6.523 3.780 1.00 96.69 90 LYS A CA 1
ATOM 716 C C . LYS A 1 90 ? -16.307 -6.526 5.045 1.00 96.69 90 LYS A C 1
ATOM 718 O O . LYS A 1 90 ? -17.341 -5.864 5.086 1.00 96.69 90 LYS A O 1
ATOM 723 N N . GLU A 1 91 ? -15.931 -7.302 6.060 1.00 98.12 91 GLU A N 1
ATOM 724 C CA . GLU A 1 91 ? -16.622 -7.249 7.348 1.00 98.12 91 GLU A CA 1
ATOM 725 C C . GLU A 1 91 ? -16.443 -5.862 7.984 1.00 98.12 91 GLU A C 1
ATOM 727 O O . GLU A 1 91 ? -15.365 -5.265 7.929 1.00 98.12 91 GLU A O 1
ATOM 732 N N . GLU A 1 92 ? -17.522 -5.333 8.564 1.00 98.25 92 GLU A N 1
ATOM 733 C CA . GLU A 1 92 ? -17.527 -3.996 9.147 1.00 98.25 92 GLU A CA 1
ATOM 734 C C . GLU A 1 92 ? -16.587 -3.891 10.354 1.00 98.25 92 GLU A C 1
ATOM 736 O O . GLU A 1 92 ? -16.496 -4.788 11.196 1.00 98.25 92 GLU A O 1
ATOM 741 N N . LEU A 1 93 ? -15.940 -2.731 10.480 1.00 98.50 93 LEU A N 1
ATOM 742 C CA . LEU A 1 93 ? -15.169 -2.392 11.671 1.00 98.50 93 LEU A CA 1
ATOM 743 C C . LEU A 1 93 ? -16.087 -2.035 12.837 1.00 98.50 93 LEU A C 1
ATOM 745 O O . LEU A 1 93 ? -16.935 -1.137 12.722 1.00 98.50 93 LEU A O 1
ATOM 749 N N . ILE A 1 94 ? -15.818 -2.625 13.999 1.00 97.75 94 ILE A N 1
ATOM 750 C CA . ILE A 1 94 ? -16.430 -2.192 15.258 1.00 97.75 94 ILE A CA 1
ATOM 751 C C . ILE A 1 94 ? -15.795 -0.878 15.756 1.00 97.75 94 ILE A C 1
ATOM 753 O O . ILE A 1 94 ? -14.649 -0.581 15.414 1.00 97.75 94 ILE A O 1
ATOM 757 N N . PRO A 1 95 ? -16.479 -0.093 16.616 1.00 97.75 95 PRO A N 1
ATOM 758 C CA . PRO A 1 95 ? -15.952 1.185 17.108 1.00 97.75 95 PRO A CA 1
ATOM 759 C C . PRO A 1 95 ? -14.549 1.089 17.722 1.00 97.75 95 PRO A C 1
ATOM 761 O O . PRO A 1 95 ? -13.684 1.888 17.388 1.00 97.75 95 PRO A O 1
ATOM 764 N N . LYS A 1 96 ? -14.284 0.040 18.513 1.00 97.44 96 LYS A N 1
ATOM 765 C CA . LYS A 1 96 ? -12.967 -0.194 19.127 1.00 97.44 96 LYS A CA 1
ATOM 766 C C . LYS A 1 96 ? -11.836 -0.284 18.094 1.00 97.44 96 LYS A C 1
ATOM 768 O O . LYS A 1 96 ? -10.754 0.228 18.335 1.00 97.44 96 LYS A O 1
ATOM 773 N N . GLN A 1 97 ? -12.081 -0.923 16.952 1.00 98.12 97 GLN A N 1
ATOM 774 C CA . GLN A 1 97 ? -11.077 -1.068 15.894 1.00 98.12 97 GLN A CA 1
ATOM 775 C C . GLN A 1 97 ? -10.794 0.265 15.202 1.00 98.12 97 GLN A C 1
ATOM 777 O O . GLN A 1 97 ? -9.652 0.546 14.858 1.00 98.12 97 GLN A O 1
ATOM 782 N N . ARG A 1 98 ? -11.823 1.102 15.027 1.00 98.31 98 ARG A N 1
ATOM 783 C CA . ARG A 1 98 ? -11.659 2.459 14.489 1.00 98.31 98 ARG A CA 1
ATOM 784 C C . ARG A 1 98 ? -10.812 3.308 15.431 1.00 98.31 98 ARG A C 1
ATOM 786 O O . ARG A 1 98 ? -9.848 3.910 14.975 1.00 98.31 98 ARG A O 1
ATOM 793 N N . ASP A 1 99 ? -11.094 3.244 16.733 1.00 97.88 99 ASP A N 1
ATOM 794 C CA . ASP A 1 99 ? -10.295 3.929 17.754 1.00 97.88 99 ASP A CA 1
ATOM 795 C C . ASP A 1 99 ? -8.830 3.448 17.740 1.00 97.88 99 ASP A C 1
ATOM 797 O O . ASP A 1 99 ? -7.903 4.250 17.837 1.00 97.88 99 ASP A O 1
ATOM 801 N N . GLU A 1 100 ? -8.590 2.138 17.609 1.00 97.44 100 GLU A N 1
ATOM 802 C CA . GLU A 1 100 ? -7.235 1.579 17.496 1.00 97.44 100 GLU A CA 1
ATOM 803 C C . GLU A 1 100 ? -6.504 2.090 16.244 1.00 97.44 100 GLU A C 1
ATOM 805 O O . GLU A 1 100 ? -5.347 2.493 16.352 1.00 97.44 100 GLU A O 1
ATOM 810 N N . ILE A 1 101 ? -7.180 2.149 15.090 1.00 98.19 101 ILE A N 1
ATOM 811 C CA . ILE A 1 101 ? -6.630 2.718 13.851 1.00 98.19 101 ILE A CA 1
ATOM 812 C C . ILE A 1 101 ? -6.297 4.206 14.038 1.00 98.19 101 ILE A C 1
ATOM 814 O O . ILE A 1 101 ? -5.178 4.622 13.737 1.00 98.19 101 ILE A O 1
ATOM 818 N N . ASP A 1 102 ? -7.217 5.004 14.584 1.00 97.12 102 ASP A N 1
ATOM 819 C CA . ASP A 1 102 ? -7.030 6.449 14.787 1.00 97.12 102 ASP A CA 1
ATOM 820 C C . ASP A 1 102 ? -5.845 6.762 15.714 1.00 97.12 102 ASP A C 1
ATOM 822 O O . ASP A 1 102 ? -5.129 7.757 15.541 1.00 97.12 102 ASP A O 1
ATOM 826 N N . ASN A 1 103 ? -5.597 5.891 16.694 1.00 96.19 103 ASN A N 1
ATOM 827 C CA . ASN A 1 103 ? -4.483 6.045 17.623 1.00 96.19 103 ASN A CA 1
ATOM 828 C C . ASN A 1 103 ? -3.118 5.849 16.956 1.00 96.19 103 ASN A C 1
ATOM 830 O O . ASN A 1 103 ? -2.155 6.502 17.370 1.00 96.19 103 ASN A O 1
ATOM 834 N N . ILE A 1 104 ? -3.032 5.017 15.917 1.00 95.75 104 ILE A N 1
ATOM 835 C CA . ILE A 1 104 ? -1.764 4.681 15.259 1.00 95.75 104 ILE A CA 1
ATOM 836 C C . ILE A 1 104 ? -1.514 5.451 13.964 1.00 95.75 104 ILE A C 1
ATOM 838 O O . ILE A 1 104 ? -0.427 5.328 13.409 1.00 95.75 104 ILE A O 1
ATOM 842 N N . ILE A 1 105 ? -2.467 6.240 13.465 1.00 96.81 105 ILE A N 1
ATOM 843 C CA . ILE A 1 105 ? -2.275 7.055 12.258 1.00 96.81 105 ILE A CA 1
ATOM 844 C C . ILE A 1 105 ? -2.008 8.530 12.585 1.00 96.81 105 ILE A C 1
ATOM 846 O O . ILE A 1 105 ? -2.426 9.073 13.615 1.00 96.81 105 ILE A O 1
ATOM 850 N N . ASP A 1 106 ? -1.276 9.179 11.685 1.00 96.00 106 ASP A N 1
ATOM 851 C CA . ASP A 1 106 ? -0.929 10.595 11.695 1.00 96.00 106 ASP A CA 1
ATOM 852 C C . ASP A 1 106 ? -1.173 11.195 10.302 1.00 96.00 106 ASP A C 1
ATOM 854 O O . ASP A 1 106 ? -0.689 10.679 9.291 1.00 96.00 106 ASP A O 1
ATOM 858 N N . PHE A 1 107 ? -1.936 12.286 10.250 1.00 94.12 107 PHE A N 1
ATOM 859 C CA . PHE A 1 107 ? -2.292 12.985 9.014 1.00 94.12 107 PHE A CA 1
ATOM 860 C C . PHE A 1 107 ? -1.361 14.164 8.700 1.00 94.12 107 PHE A C 1
ATOM 862 O O . PHE A 1 107 ? -1.376 14.664 7.577 1.00 94.12 107 PHE A O 1
ATOM 869 N N . GLU A 1 108 ? -0.563 14.618 9.671 1.00 90.19 108 GLU A N 1
ATOM 870 C CA . GLU A 1 108 ? 0.267 15.823 9.549 1.00 90.19 108 GLU A CA 1
ATOM 871 C C . GLU A 1 108 ? 1.715 15.500 9.158 1.00 90.19 108 GLU A C 1
ATOM 873 O O . GLU A 1 108 ? 2.429 16.349 8.618 1.00 90.19 108 GLU A O 1
ATOM 878 N N . THR A 1 109 ? 2.168 14.273 9.421 1.00 89.31 109 THR A N 1
ATOM 879 C CA . THR A 1 109 ? 3.547 13.871 9.139 1.00 89.31 109 THR A CA 1
ATOM 880 C C . THR A 1 109 ? 3.813 13.673 7.643 1.00 89.31 109 THR A C 1
ATOM 882 O O . THR A 1 109 ? 3.060 13.021 6.921 1.00 89.31 109 THR A O 1
ATOM 885 N N . ILE A 1 110 ? 4.946 14.212 7.182 1.00 86.31 110 ILE A N 1
ATOM 886 C CA . ILE A 1 110 ? 5.485 13.988 5.828 1.00 86.31 110 ILE A CA 1
ATOM 887 C C . ILE A 1 110 ? 6.305 12.687 5.78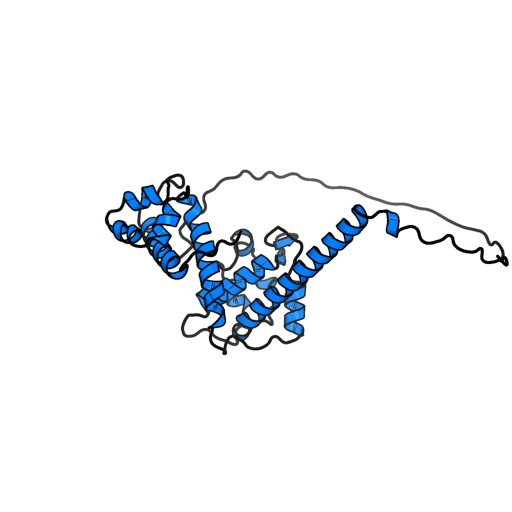4 1.00 86.31 110 ILE A C 1
ATOM 889 O O . ILE A 1 110 ? 6.505 12.098 4.722 1.00 86.31 110 ILE A O 1
ATOM 893 N N . GLN A 1 111 ? 6.789 12.234 6.942 1.00 92.56 111 GLN A N 1
ATOM 894 C CA . GLN A 1 111 ? 7.601 11.028 7.050 1.00 92.56 111 GLN A CA 1
ATOM 895 C C . GLN A 1 111 ? 6.710 9.783 7.049 1.00 92.56 111 GLN A C 1
ATOM 897 O O . GLN A 1 111 ? 5.574 9.857 7.509 1.00 92.56 111 GLN A O 1
ATOM 902 N N . PRO A 1 112 ? 7.211 8.612 6.614 1.00 92.88 112 PRO A N 1
ATOM 903 C CA . PRO A 1 112 ? 6.394 7.399 6.567 1.00 92.88 112 PRO A CA 1
ATOM 904 C C . PRO A 1 112 ? 5.812 6.977 7.919 1.00 92.88 112 PRO A C 1
ATOM 906 O O . PRO A 1 112 ? 4.724 6.406 7.974 1.00 92.88 112 PRO A O 1
ATOM 909 N N . ALA A 1 113 ? 6.533 7.270 8.999 1.00 94.00 113 ALA A N 1
ATOM 910 C CA . ALA A 1 113 ? 6.111 7.043 10.367 1.00 94.00 113 ALA A CA 1
ATOM 911 C C . ALA A 1 113 ? 6.841 8.001 11.320 1.00 94.00 113 ALA A C 1
ATOM 913 O O . ALA A 1 113 ? 7.962 8.444 11.051 1.00 94.00 113 ALA A O 1
ATOM 914 N N . THR A 1 114 ? 6.215 8.277 12.457 1.00 93.44 114 THR A N 1
ATOM 915 C CA . THR A 1 114 ? 6.838 8.883 13.630 1.00 93.44 114 THR A CA 1
ATOM 916 C C . THR A 1 114 ? 7.446 7.769 14.471 1.00 93.44 114 THR A C 1
ATOM 918 O O . THR A 1 114 ? 6.725 6.946 15.040 1.00 93.44 114 THR A O 1
ATOM 921 N N . ILE A 1 115 ? 8.777 7.746 14.539 1.00 90.94 115 ILE A N 1
ATOM 922 C CA . ILE A 1 115 ? 9.553 6.717 15.236 1.00 90.94 115 ILE A CA 1
ATOM 923 C C . ILE A 1 115 ? 10.214 7.342 16.465 1.00 90.94 115 ILE A C 1
ATOM 925 O O . ILE A 1 115 ? 10.928 8.339 16.350 1.00 90.94 115 ILE A O 1
ATOM 929 N N . ILE A 1 116 ? 9.995 6.752 17.641 1.00 89.81 116 ILE A N 1
ATOM 930 C CA . ILE A 1 116 ? 10.615 7.178 18.901 1.00 89.81 116 ILE A CA 1
ATOM 931 C C . ILE A 1 116 ? 11.342 5.979 19.496 1.00 89.81 116 ILE A C 1
ATOM 933 O O . ILE A 1 116 ? 10.744 4.930 19.713 1.00 89.81 116 ILE A O 1
ATOM 937 N N . ASN A 1 117 ? 12.641 6.136 19.763 1.00 88.19 117 ASN A N 1
ATOM 938 C CA . ASN A 1 117 ? 13.499 5.076 20.306 1.00 88.19 117 ASN A CA 1
ATOM 939 C C . ASN A 1 117 ? 13.444 3.768 19.490 1.00 88.19 117 ASN A C 1
ATOM 941 O O . ASN A 1 117 ? 13.411 2.686 20.064 1.00 88.19 117 ASN A O 1
ATOM 945 N N . GLY A 1 118 ? 13.394 3.875 18.158 1.00 84.31 118 GLY A N 1
ATOM 946 C CA . GLY A 1 118 ? 13.318 2.721 17.252 1.00 84.31 118 GLY A CA 1
ATOM 947 C C . GLY A 1 118 ? 11.925 2.102 17.096 1.00 84.31 118 GLY A C 1
ATOM 948 O O . GLY A 1 118 ? 11.753 1.252 16.232 1.00 84.31 118 GLY A O 1
ATOM 949 N N . LYS A 1 119 ? 10.921 2.559 17.856 1.00 86.00 119 LYS A N 1
ATOM 950 C CA . LYS A 1 119 ? 9.544 2.049 17.793 1.00 86.00 119 LYS A CA 1
ATOM 951 C C . LYS A 1 119 ? 8.642 2.949 16.965 1.00 86.00 119 LYS A C 1
ATOM 953 O O . LYS A 1 119 ? 8.735 4.177 17.077 1.00 86.00 119 LYS A O 1
ATOM 958 N N . VAL A 1 120 ? 7.735 2.361 16.187 1.00 90.62 120 VAL A N 1
ATOM 959 C CA . VAL A 1 120 ? 6.686 3.135 15.518 1.00 90.62 120 VAL A CA 1
ATOM 960 C C . VAL A 1 120 ? 5.682 3.602 16.563 1.00 90.62 120 VAL A C 1
ATOM 962 O O . VAL A 1 120 ? 5.081 2.806 17.271 1.00 90.62 120 VAL A O 1
ATOM 965 N N . VAL A 1 121 ? 5.497 4.915 16.657 1.00 92.19 121 VAL A N 1
ATOM 966 C CA . VAL A 1 121 ? 4.455 5.509 17.502 1.00 92.19 121 VAL A CA 1
ATOM 967 C C . VAL A 1 121 ? 3.212 5.799 16.676 1.00 92.19 121 VAL A C 1
ATOM 969 O O . VAL A 1 121 ? 2.100 5.553 17.133 1.00 92.19 121 VAL A O 1
ATOM 972 N N . LYS A 1 122 ? 3.403 6.320 15.459 1.00 95.12 122 LYS A N 1
ATOM 973 C CA . LYS A 1 122 ? 2.333 6.537 14.485 1.00 95.12 122 LYS A CA 1
ATOM 974 C C . LYS A 1 122 ? 2.834 6.328 13.064 1.00 95.12 122 LYS A C 1
ATOM 976 O O . LYS A 1 122 ? 3.941 6.745 12.736 1.00 95.12 122 LYS A O 1
ATOM 981 N N . PHE A 1 123 ? 2.006 5.757 12.209 1.00 95.88 123 PHE A N 1
ATOM 982 C CA . PHE A 1 123 ? 2.202 5.700 10.768 1.00 95.88 123 PHE A CA 1
ATOM 983 C C . PHE A 1 123 ? 1.637 6.958 10.112 1.00 95.88 123 PHE A C 1
ATOM 985 O O . PHE A 1 123 ? 0.607 7.475 10.539 1.00 95.88 123 PHE A O 1
ATOM 992 N N . SER A 1 124 ? 2.250 7.418 9.024 1.00 96.94 124 SER A N 1
ATOM 993 C CA . SER A 1 124 ? 1.552 8.327 8.115 1.00 96.94 124 SER A CA 1
ATOM 994 C C . SER A 1 124 ? 0.284 7.644 7.605 1.00 96.94 124 SER A C 1
ATOM 996 O O . SER A 1 124 ? 0.341 6.494 7.160 1.00 96.94 124 SER A O 1
ATOM 998 N N . ALA A 1 125 ? -0.847 8.350 7.631 1.00 97.44 125 ALA A N 1
ATOM 999 C CA . ALA A 1 125 ? -2.125 7.817 7.170 1.00 97.44 125 ALA A CA 1
ATOM 1000 C C . ALA A 1 125 ? -2.045 7.315 5.713 1.00 97.44 125 ALA A C 1
ATOM 1002 O O . ALA A 1 125 ? -2.538 6.233 5.401 1.00 97.44 125 ALA A O 1
ATOM 1003 N N . GLU A 1 126 ? -1.348 8.046 4.837 1.00 96.25 126 GLU A N 1
ATOM 1004 C CA . GLU A 1 126 ? -1.144 7.672 3.427 1.00 96.25 126 GLU A CA 1
ATOM 1005 C C . GLU A 1 126 ? -0.300 6.392 3.281 1.00 96.25 126 GLU A C 1
ATOM 1007 O O . GLU A 1 126 ? -0.566 5.545 2.422 1.00 96.25 126 GLU A O 1
ATOM 1012 N N . VAL A 1 127 ? 0.710 6.213 4.140 1.00 96.44 127 VAL A N 1
ATOM 1013 C CA . VAL A 1 127 ? 1.558 5.010 4.135 1.00 96.44 127 VAL A CA 1
ATOM 1014 C C . VAL A 1 127 ? 0.803 3.802 4.676 1.00 96.44 127 VAL A C 1
ATOM 1016 O O . VAL A 1 127 ? 0.863 2.734 4.069 1.00 96.44 127 VAL A O 1
ATOM 1019 N N . PHE A 1 128 ? 0.040 3.981 5.753 1.00 97.69 128 PHE A N 1
ATOM 1020 C CA . PHE A 1 128 ? -0.825 2.946 6.313 1.00 97.69 128 PHE A CA 1
ATOM 1021 C C . PHE A 1 128 ? -1.885 2.489 5.296 1.00 97.69 128 PHE A C 1
ATOM 1023 O O . PHE A 1 128 ? -2.014 1.297 5.014 1.00 97.69 128 PHE A O 1
ATOM 1030 N N . ALA A 1 129 ? -2.579 3.437 4.655 1.00 97.69 129 ALA A N 1
ATOM 1031 C CA . ALA A 1 129 ? -3.540 3.146 3.592 1.00 97.69 129 ALA A CA 1
ATOM 1032 C C . ALA A 1 129 ? -2.883 2.444 2.394 1.00 97.69 129 ALA A C 1
ATOM 1034 O O . ALA A 1 129 ? -3.461 1.527 1.809 1.00 97.69 129 ALA A O 1
ATOM 1035 N N . THR A 1 130 ? -1.655 2.830 2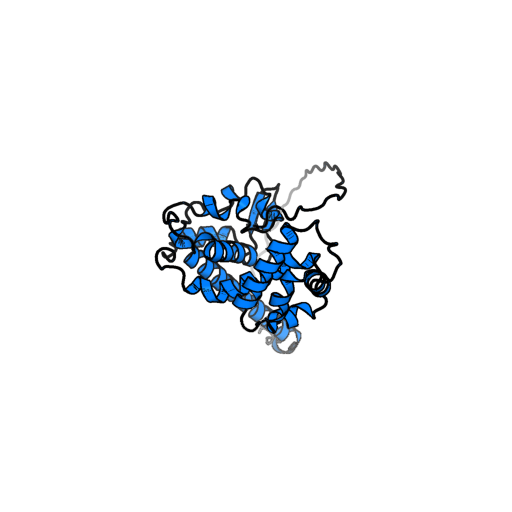.037 1.00 96.94 130 THR A N 1
ATOM 1036 C CA . THR A 1 130 ? -0.898 2.178 0.961 1.00 96.94 130 THR A CA 1
ATOM 1037 C C . THR A 1 130 ? -0.550 0.730 1.300 1.00 96.94 130 THR A C 1
ATOM 1039 O O . THR A 1 130 ? -0.704 -0.132 0.432 1.00 96.94 130 THR A O 1
ATOM 1042 N N . ALA A 1 131 ? -0.130 0.441 2.536 1.00 97.44 131 ALA A N 1
ATOM 1043 C CA . ALA A 1 131 ? 0.143 -0.923 2.984 1.00 97.44 131 ALA A CA 1
ATOM 1044 C C . ALA A 1 131 ? -1.123 -1.792 2.924 1.00 97.44 131 ALA A C 1
ATOM 1046 O O . ALA A 1 131 ? -1.089 -2.877 2.343 1.00 97.44 131 ALA A O 1
ATOM 1047 N N . LEU A 1 132 ? -2.262 -1.281 3.410 1.00 98.19 132 LEU A N 1
ATOM 1048 C CA . LEU A 1 132 ? -3.552 -1.974 3.322 1.00 98.19 132 LEU A CA 1
ATOM 1049 C C . LEU A 1 132 ? -3.986 -2.215 1.873 1.00 98.19 132 LEU A C 1
ATOM 1051 O O . LEU A 1 132 ? -4.370 -3.328 1.520 1.00 98.19 132 LEU A O 1
ATOM 1055 N N . ARG A 1 133 ? -3.875 -1.208 0.999 1.00 97.69 133 ARG A N 1
ATOM 1056 C CA . ARG A 1 133 ? -4.194 -1.354 -0.429 1.00 97.69 133 ARG A CA 1
ATOM 1057 C C . ARG A 1 133 ? -3.351 -2.445 -1.083 1.00 97.69 133 ARG A C 1
ATOM 1059 O O . ARG A 1 133 ? -3.889 -3.261 -1.826 1.00 97.69 133 ARG A O 1
ATOM 1066 N N . ARG A 1 134 ? -2.043 -2.472 -0.811 1.00 96.25 134 ARG A N 1
ATOM 1067 C CA . ARG A 1 134 ? -1.136 -3.507 -1.333 1.00 96.25 134 ARG A CA 1
ATOM 1068 C C . ARG A 1 134 ? -1.485 -4.884 -0.783 1.00 96.25 134 ARG A C 1
ATOM 1070 O O . ARG A 1 134 ? -1.489 -5.838 -1.550 1.00 96.25 134 ARG A O 1
ATOM 1077 N N . PHE A 1 135 ? -1.816 -4.984 0.502 1.00 96.88 135 PHE A N 1
ATOM 1078 C CA . PHE A 1 135 ? -2.287 -6.226 1.106 1.00 96.88 135 PHE A CA 1
ATOM 1079 C C . PHE A 1 135 ? -3.542 -6.748 0.389 1.00 96.88 135 PHE A C 1
ATOM 1081 O O . PHE A 1 135 ? -3.563 -7.882 -0.080 1.00 96.88 135 PHE A O 1
ATOM 1088 N N . ILE A 1 136 ? -4.553 -5.901 0.193 1.00 96.88 136 ILE A N 1
ATOM 1089 C CA . ILE A 1 136 ? -5.789 -6.282 -0.505 1.00 96.88 136 ILE A CA 1
ATOM 1090 C C . ILE A 1 136 ? -5.500 -6.700 -1.956 1.00 96.88 136 ILE A C 1
ATOM 1092 O O . ILE A 1 136 ? -5.980 -7.734 -2.419 1.00 96.88 136 ILE A O 1
ATOM 1096 N N . TYR A 1 137 ? -4.692 -5.918 -2.675 1.00 95.06 137 TYR A N 1
ATOM 1097 C CA . TYR A 1 137 ? -4.400 -6.155 -4.088 1.00 95.06 137 TYR A CA 1
ATOM 1098 C C . TYR A 1 137 ? -3.493 -7.368 -4.339 1.00 95.06 137 TYR A C 1
ATOM 1100 O O . TYR A 1 137 ? -3.708 -8.099 -5.296 1.00 95.06 137 TYR A O 1
ATOM 1108 N N . ARG A 1 138 ? -2.480 -7.612 -3.504 1.00 92.50 138 ARG A N 1
ATOM 1109 C CA . ARG A 1 138 ? -1.511 -8.698 -3.730 1.00 92.50 138 ARG A CA 1
ATOM 1110 C C . ARG A 1 138 ? -1.890 -9.988 -3.009 1.00 92.50 138 ARG A C 1
ATOM 1112 O O . ARG A 1 138 ? -1.680 -11.070 -3.542 1.00 92.50 138 ARG A O 1
ATOM 1119 N N . PHE A 1 139 ? -2.414 -9.887 -1.787 1.00 93.38 139 PHE A N 1
ATOM 1120 C CA . PHE A 1 139 ? -2.586 -11.039 -0.898 1.00 93.38 139 PHE A CA 1
ATOM 1121 C C . PHE A 1 139 ? -3.996 -11.633 -0.961 1.00 93.38 139 PHE A C 1
ATOM 1123 O O . PHE A 1 139 ? -4.157 -12.854 -1.028 1.00 93.38 139 PHE A O 1
ATOM 1130 N N . LEU A 1 140 ? -5.027 -10.782 -0.979 1.00 93.94 140 LEU A N 1
ATOM 1131 C CA . LEU A 1 140 ? -6.425 -11.234 -0.933 1.00 93.94 140 LEU A CA 1
ATOM 1132 C C . LEU A 1 140 ? -6.977 -11.713 -2.280 1.00 93.94 140 LEU A C 1
ATOM 1134 O O . LEU A 1 140 ? -8.039 -12.330 -2.309 1.00 93.94 140 LEU A O 1
ATOM 1138 N N . GLN A 1 141 ? -6.256 -11.477 -3.378 1.00 83.00 141 GLN A N 1
ATOM 1139 C CA . GLN A 1 141 ? -6.623 -11.996 -4.703 1.00 83.00 141 GLN A CA 1
ATOM 1140 C C . GLN A 1 141 ? -6.341 -13.502 -4.848 1.00 83.00 141 GLN A C 1
ATOM 1142 O O . GLN A 1 141 ? -6.828 -14.137 -5.781 1.00 83.00 141 GLN A O 1
ATOM 1147 N N . GLY A 1 142 ? -5.549 -14.086 -3.941 1.00 76.12 142 GLY A N 1
ATOM 1148 C CA . GLY A 1 142 ? -5.211 -15.507 -3.949 1.00 76.12 142 GLY A CA 1
ATOM 1149 C C . GLY A 1 142 ? -6.292 -16.404 -3.338 1.00 76.12 142 GLY A C 1
ATOM 1150 O O . GLY A 1 142 ? -7.099 -15.994 -2.503 1.00 76.12 142 GLY A O 1
ATOM 1151 N N . GLU A 1 143 ? -6.276 -17.684 -3.705 1.00 65.06 143 GLU A N 1
ATOM 1152 C CA . GLU A 1 143 ? -7.161 -18.682 -3.109 1.00 65.06 143 GLU A CA 1
ATOM 1153 C C . GLU A 1 143 ? -6.613 -19.140 -1.740 1.00 65.06 143 GLU A C 1
ATOM 1155 O O . GLU A 1 143 ? -5.475 -19.599 -1.655 1.00 65.06 143 GLU A O 1
ATOM 1160 N N . LYS A 1 144 ? -7.464 -19.113 -0.695 1.00 78.00 144 LYS A N 1
ATOM 1161 C CA . LYS A 1 144 ? -7.261 -19.688 0.665 1.00 78.00 144 LYS A CA 1
ATOM 1162 C C . LYS A 1 144 ? -6.601 -18.814 1.751 1.00 78.00 144 LYS A C 1
ATOM 1164 O O . LYS A 1 144 ? -5.902 -19.354 2.607 1.00 78.00 144 LYS A O 1
ATOM 1169 N N . GLN A 1 145 ? -6.886 -17.512 1.816 1.00 87.94 145 GLN A N 1
ATOM 1170 C CA . GLN A 1 145 ? -6.520 -16.739 3.018 1.00 87.94 145 GLN A CA 1
ATOM 1171 C C . GLN A 1 145 ? -7.464 -17.026 4.186 1.00 87.94 145 GLN A C 1
ATOM 1173 O O . GLN A 1 145 ? -8.678 -17.111 3.986 1.00 87.94 145 GLN A O 1
ATOM 1178 N N . ASN A 1 146 ? -6.910 -17.152 5.395 1.00 91.31 146 ASN A N 1
ATOM 1179 C CA . ASN A 1 146 ? -7.714 -17.305 6.601 1.00 91.31 146 ASN A CA 1
ATOM 1180 C C . ASN A 1 146 ? -8.287 -15.947 7.023 1.00 91.31 146 ASN A C 1
ATOM 1182 O O . ASN A 1 146 ? -7.568 -15.066 7.482 1.00 91.31 146 ASN A O 1
ATOM 1186 N N . GLU A 1 147 ? -9.596 -15.810 6.861 1.00 93.56 147 GLU A N 1
ATOM 1187 C CA . GLU A 1 147 ? -10.378 -14.601 7.117 1.00 93.56 147 GLU A CA 1
ATOM 1188 C C . GLU A 1 147 ? -10.360 -14.148 8.580 1.00 93.56 147 GLU A C 1
ATOM 1190 O O . GLU A 1 147 ? -10.370 -12.949 8.843 1.00 93.56 147 GLU A O 1
ATOM 1195 N N . THR A 1 148 ? -10.295 -15.084 9.528 1.00 95.06 148 THR A N 1
ATOM 1196 C CA . THR A 1 148 ? -10.408 -14.779 10.963 1.00 95.06 148 THR A CA 1
ATOM 1197 C C . THR A 1 148 ? -9.056 -14.666 11.658 1.00 95.06 148 THR A C 1
ATOM 1199 O O . THR A 1 148 ? -8.995 -14.637 12.885 1.00 95.06 148 THR A O 1
ATOM 1202 N N . HIS A 1 149 ? -7.956 -14.690 10.906 1.00 96.00 149 HIS A N 1
ATOM 1203 C CA . HIS A 1 149 ? -6.635 -14.468 11.477 1.00 96.00 149 HIS A CA 1
ATOM 1204 C C . HIS A 1 149 ? -6.384 -12.976 11.732 1.00 96.00 149 HIS A C 1
ATOM 1206 O O . HIS A 1 149 ? -6.898 -12.139 10.983 1.00 96.00 149 HIS A O 1
ATOM 1212 N N . PRO A 1 150 ? -5.562 -12.646 12.745 1.00 96.69 150 PRO A N 1
ATOM 1213 C CA . PRO A 1 150 ? -5.038 -11.300 12.923 1.00 96.69 150 PRO A CA 1
ATOM 1214 C C . PRO A 1 150 ? -4.329 -10.812 11.657 1.00 96.69 150 PRO A C 1
ATOM 1216 O O . PRO A 1 150 ? -3.541 -11.539 11.046 1.00 96.69 150 PRO A O 1
ATOM 1219 N N . LEU A 1 151 ? -4.626 -9.581 11.248 1.00 96.88 151 LEU A N 1
ATOM 1220 C CA . LEU A 1 151 ? -4.078 -8.984 10.034 1.00 96.88 151 LEU A CA 1
ATOM 1221 C C . LEU A 1 151 ? -2.570 -8.710 10.159 1.00 96.88 151 LEU A C 1
ATOM 1223 O O . LEU A 1 151 ? -1.850 -8.852 9.168 1.00 96.88 151 LEU A O 1
ATOM 1227 N N . ASN A 1 152 ? -2.091 -8.364 11.363 1.00 95.44 152 ASN A N 1
ATOM 1228 C CA . ASN A 1 152 ? -0.680 -8.068 11.649 1.00 95.44 152 ASN A CA 1
ATOM 1229 C C . ASN A 1 152 ? 0.262 -9.213 11.239 1.00 95.44 152 ASN A C 1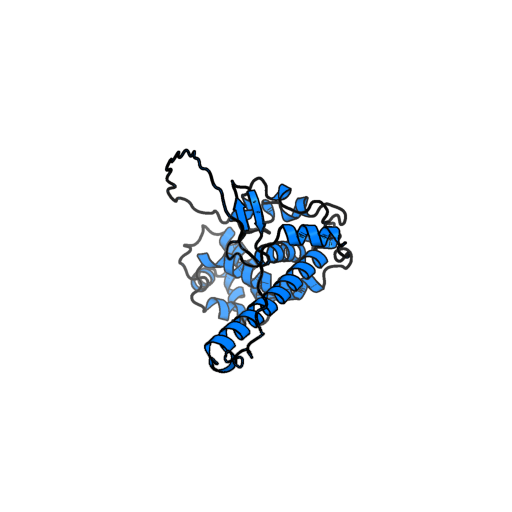
ATOM 1231 O O . ASN A 1 152 ? 1.313 -8.942 10.665 1.00 95.44 152 ASN A O 1
ATOM 1235 N N . LEU A 1 153 ? -0.162 -10.471 11.410 1.00 93.56 153 LEU A N 1
ATOM 1236 C CA . LEU A 1 153 ? 0.607 -11.665 11.032 1.00 93.56 153 LEU A CA 1
ATOM 1237 C C . LEU A 1 153 ? 1.001 -11.703 9.551 1.00 93.56 153 LEU A C 1
ATOM 1239 O O . LEU A 1 153 ? 1.968 -12.366 9.190 1.00 93.56 153 LEU A O 1
ATOM 1243 N N . TYR A 1 154 ? 0.234 -11.033 8.690 1.00 94.44 154 TYR A N 1
ATOM 1244 C CA . TYR A 1 154 ? 0.476 -11.009 7.251 1.00 94.44 154 TYR A CA 1
ATOM 1245 C C . TYR A 1 154 ? 0.970 -9.651 6.781 1.00 94.44 154 TYR A C 1
ATOM 1247 O O . TYR A 1 154 ? 1.931 -9.567 6.023 1.00 94.44 154 TYR A O 1
ATOM 1255 N N . ILE A 1 155 ? 0.311 -8.570 7.205 1.00 95.62 155 ILE A N 1
ATOM 1256 C CA . ILE A 1 155 ? 0.647 -7.238 6.707 1.00 95.62 155 ILE A CA 1
ATOM 1257 C C . ILE A 1 155 ? 2.022 -6.776 7.202 1.00 95.62 155 ILE A C 1
ATOM 1259 O O . ILE A 1 155 ? 2.658 -5.980 6.519 1.00 95.62 155 ILE A O 1
ATOM 1263 N N . CYS A 1 156 ? 2.502 -7.279 8.344 1.00 94.50 156 CYS A N 1
ATOM 1264 C CA . CYS A 1 156 ? 3.825 -6.960 8.885 1.00 94.50 156 CYS A CA 1
ATOM 1265 C C . CYS A 1 156 ? 4.926 -7.939 8.434 1.00 94.50 156 CYS A C 1
ATOM 1267 O O . CYS A 1 156 ? 6.078 -7.764 8.824 1.00 94.50 156 CYS A O 1
ATOM 1269 N N . ASP A 1 157 ? 4.615 -8.935 7.594 1.00 91.56 157 ASP A N 1
ATOM 1270 C CA . ASP A 1 157 ? 5.623 -9.842 7.035 1.00 91.56 157 ASP A CA 1
ATOM 1271 C C . ASP A 1 157 ? 6.557 -9.080 6.077 1.00 91.56 157 ASP A C 1
ATOM 1273 O O . ASP A 1 157 ? 6.152 -8.567 5.025 1.00 91.56 157 ASP A O 1
ATOM 1277 N N . THR A 1 158 ? 7.839 -9.020 6.440 1.00 89.00 158 THR A N 1
ATOM 1278 C CA . THR A 1 158 ? 8.871 -8.272 5.712 1.00 89.00 158 THR A CA 1
ATOM 1279 C C . THR A 1 158 ? 9.159 -8.843 4.325 1.00 89.00 158 THR A C 1
ATOM 1281 O O . THR A 1 158 ? 9.626 -8.106 3.454 1.00 89.00 158 THR A O 1
ATOM 1284 N N . SER A 1 159 ? 8.832 -10.117 4.084 1.00 88.31 159 SER A N 1
ATOM 1285 C CA . SER A 1 159 ? 8.999 -10.779 2.785 1.00 88.31 159 SER A CA 1
ATOM 1286 C C . SER A 1 159 ? 7.940 -10.379 1.753 1.00 88.31 159 SER A C 1
ATOM 1288 O O . SER A 1 159 ? 8.146 -10.569 0.557 1.00 88.31 159 SER A O 1
ATOM 1290 N N . LEU A 1 160 ? 6.819 -9.792 2.190 1.00 88.31 160 LEU A N 1
ATOM 1291 C CA . LEU A 1 160 ? 5.696 -9.429 1.316 1.00 88.31 160 LEU A CA 1
ATOM 1292 C C . LEU A 1 160 ? 5.723 -7.962 0.853 1.00 88.31 160 LEU A C 1
ATOM 1294 O O . LEU A 1 160 ? 4.947 -7.564 -0.023 1.00 88.31 160 LEU A O 1
ATOM 1298 N N . HIS A 1 161 ? 6.635 -7.153 1.403 1.00 90.62 161 HIS A N 1
ATOM 1299 C CA . HIS A 1 161 ? 6.924 -5.785 0.956 1.00 90.62 161 HIS A CA 1
ATOM 1300 C C . HIS A 1 161 ? 5.682 -4.880 0.828 1.00 90.62 161 HIS A C 1
ATOM 1302 O O . HIS A 1 161 ? 5.537 -4.108 -0.130 1.00 90.62 161 HIS A O 1
ATOM 1308 N N . PHE A 1 162 ? 4.758 -4.971 1.791 1.00 95.00 162 PHE A N 1
ATOM 1309 C CA . PHE A 1 162 ? 3.610 -4.062 1.866 1.00 95.00 162 PHE A CA 1
ATOM 1310 C C . PHE A 1 162 ? 4.027 -2.667 2.332 1.00 95.00 162 PHE A C 1
ATOM 1312 O O . PHE A 1 162 ? 3.573 -1.664 1.774 1.00 95.00 162 PHE A O 1
ATOM 1319 N N . TRP A 1 163 ? 4.949 -2.608 3.291 1.00 95.06 163 TRP A N 1
ATOM 1320 C CA . TRP A 1 163 ? 5.469 -1.374 3.862 1.00 95.06 163 TRP A CA 1
ATOM 1321 C C . TRP A 1 163 ? 6.705 -0.858 3.111 1.00 95.06 163 TRP A C 1
ATOM 1323 O O . TRP A 1 163 ? 7.427 -1.629 2.478 1.00 95.06 163 TRP A O 1
ATOM 1333 N N . PRO A 1 164 ? 7.000 0.451 3.191 1.00 91.50 164 PRO A N 1
ATOM 1334 C CA . PRO A 1 164 ? 8.301 0.989 2.801 1.00 91.50 164 PRO A CA 1
ATOM 1335 C C . PRO A 1 164 ? 9.458 0.299 3.551 1.00 91.50 164 PRO A C 1
ATOM 1337 O O . PRO A 1 164 ? 9.261 -0.102 4.702 1.00 91.50 164 PRO A O 1
ATOM 1340 N N . PRO A 1 165 ? 10.677 0.219 2.978 1.00 89.69 165 PRO A N 1
ATOM 1341 C CA . PRO A 1 165 ? 11.826 -0.419 3.636 1.00 89.69 165 PRO A CA 1
ATOM 1342 C C . PRO A 1 165 ? 12.118 0.135 5.037 1.00 89.69 165 PRO A C 1
ATOM 1344 O O . PRO A 1 165 ? 12.259 -0.627 5.984 1.00 89.69 165 PRO A O 1
ATOM 1347 N N . VAL A 1 166 ? 12.046 1.462 5.201 1.00 89.88 166 VAL A N 1
ATOM 1348 C CA . VAL A 1 166 ? 12.261 2.146 6.493 1.00 89.88 166 VAL A CA 1
ATOM 1349 C C . VAL A 1 166 ? 11.287 1.720 7.601 1.00 89.88 166 VAL A C 1
ATOM 1351 O O . VAL A 1 166 ? 11.586 1.909 8.773 1.00 89.88 166 VAL A O 1
ATOM 1354 N N . ILE A 1 167 ? 10.124 1.169 7.242 1.00 91.50 167 ILE A N 1
ATOM 1355 C CA . ILE A 1 167 ? 9.154 0.610 8.193 1.00 91.50 167 ILE A CA 1
ATOM 1356 C C . ILE A 1 167 ? 9.314 -0.911 8.294 1.00 91.50 167 ILE A C 1
ATOM 1358 O O . ILE A 1 167 ? 9.254 -1.454 9.389 1.00 91.50 167 ILE A O 1
ATOM 1362 N N . SER A 1 168 ? 9.535 -1.591 7.165 1.00 89.75 168 SER A N 1
ATOM 1363 C CA . SER A 1 168 ? 9.654 -3.056 7.101 1.00 89.75 168 SER A CA 1
ATOM 1364 C C . SER A 1 168 ? 10.835 -3.594 7.908 1.00 89.75 168 SER A C 1
ATOM 1366 O O . SER A 1 168 ? 10.796 -4.723 8.369 1.00 89.75 168 SER A O 1
ATOM 1368 N N . GLU A 1 169 ? 11.899 -2.808 8.060 1.00 87.06 169 GLU A N 1
ATOM 1369 C CA . GLU A 1 169 ? 13.114 -3.208 8.779 1.00 87.06 169 GLU A CA 1
ATOM 1370 C C . GLU A 1 169 ? 13.021 -2.991 10.303 1.00 87.06 169 GLU A C 1
ATOM 1372 O O . GLU A 1 169 ? 13.982 -3.262 11.020 1.00 87.06 169 GLU A O 1
ATOM 1377 N N . LEU A 1 170 ? 11.887 -2.496 10.814 1.00 87.38 170 LEU A N 1
ATOM 1378 C CA . LEU A 1 170 ? 11.700 -2.229 12.241 1.00 87.38 170 LEU A CA 1
ATOM 1379 C C . LEU A 1 170 ? 11.303 -3.501 12.997 1.00 87.38 170 LEU A C 1
ATOM 1381 O O . LEU A 1 170 ? 10.329 -4.161 12.642 1.00 87.38 170 LEU A O 1
ATOM 1385 N N . GLU A 1 171 ? 12.018 -3.790 14.086 1.00 82.31 171 GLU A N 1
ATOM 1386 C CA . GLU A 1 171 ? 11.790 -4.979 14.924 1.00 82.31 171 GLU A CA 1
ATOM 1387 C C . GLU A 1 171 ? 10.378 -5.007 15.540 1.00 82.31 171 GLU A C 1
ATOM 1389 O O . GLU A 1 171 ? 9.759 -6.064 15.609 1.00 82.31 171 GLU A O 1
ATOM 1394 N N . ASP A 1 172 ? 9.830 -3.843 15.902 1.00 83.75 172 ASP A N 1
ATOM 1395 C CA . ASP A 1 172 ? 8.557 -3.726 16.632 1.00 83.75 172 ASP A CA 1
ATOM 1396 C C . ASP A 1 172 ? 7.355 -3.379 15.730 1.00 83.75 172 ASP A C 1
ATOM 1398 O O . ASP A 1 172 ? 6.338 -2.853 16.196 1.00 83.75 172 ASP A O 1
ATOM 1402 N N . LEU A 1 173 ? 7.460 -3.622 14.417 1.00 90.06 173 LEU A N 1
ATOM 1403 C CA . LEU A 1 173 ? 6.381 -3.323 13.468 1.00 90.06 173 LEU A CA 1
ATOM 1404 C C . LEU A 1 173 ? 5.085 -4.068 13.825 1.00 90.06 173 LEU A C 1
ATOM 1406 O O . LEU A 1 173 ? 4.003 -3.483 13.775 1.00 90.06 173 LEU A O 1
ATOM 1410 N N . GLU A 1 174 ? 5.194 -5.343 14.199 1.00 91.06 174 GLU A N 1
ATOM 1411 C CA . GLU A 1 174 ? 4.046 -6.169 14.581 1.00 91.06 174 GLU A CA 1
ATOM 1412 C C . GLU A 1 174 ? 3.381 -5.668 15.872 1.00 91.06 174 GLU A C 1
ATOM 1414 O O . GLU A 1 174 ? 2.158 -5.547 15.909 1.00 91.06 174 GLU A O 1
ATOM 1419 N N . GLU A 1 175 ? 4.174 -5.298 16.887 1.00 89.81 175 GLU A N 1
ATOM 1420 C CA . GLU A 1 175 ? 3.688 -4.761 18.173 1.00 89.81 175 GLU A CA 1
ATOM 1421 C C . GLU A 1 175 ? 2.986 -3.403 18.021 1.00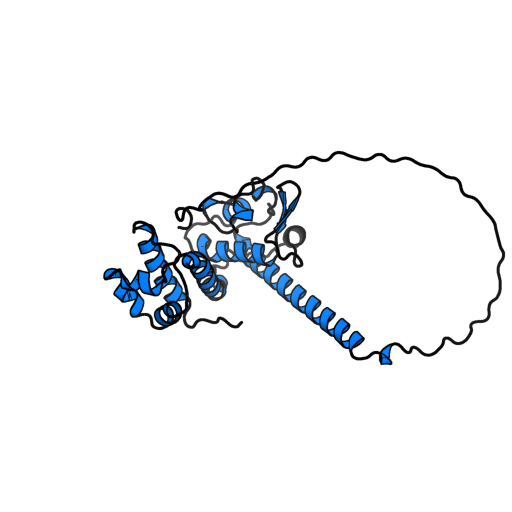 89.81 175 GLU A C 1
ATOM 1423 O O . GLU A 1 175 ? 2.148 -3.024 18.838 1.00 89.81 175 GLU A O 1
ATOM 1428 N N . SER A 1 176 ? 3.345 -2.652 16.979 1.00 89.50 176 SER A N 1
ATOM 1429 C CA . SER A 1 176 ? 2.788 -1.327 16.696 1.00 89.50 176 SER A CA 1
ATOM 1430 C C . SER A 1 176 ? 1.467 -1.390 15.914 1.00 89.50 176 SER A C 1
ATOM 1432 O O . SER A 1 176 ? 0.845 -0.351 15.678 1.00 89.50 176 SER A O 1
ATOM 1434 N N . PHE A 1 177 ? 1.044 -2.581 15.477 1.00 93.75 177 PHE A N 1
ATOM 1435 C CA . PHE A 1 177 ? -0.153 -2.785 14.662 1.00 93.75 177 PHE A CA 1
ATOM 1436 C C . PHE A 1 177 ? -1.352 -3.252 15.516 1.00 93.75 177 PHE A C 1
ATOM 1438 O O . PHE A 1 177 ? -1.158 -3.968 16.498 1.00 93.75 177 PHE A O 1
ATOM 1445 N N . PRO A 1 178 ? -2.611 -2.910 15.170 1.00 93.62 178 PRO A N 1
ATOM 1446 C CA . PRO A 1 178 ? -3.767 -3.298 15.972 1.00 93.62 178 PRO A CA 1
ATOM 1447 C C . PRO A 1 178 ? -4.015 -4.811 15.923 1.00 93.62 178 PRO A C 1
ATOM 1449 O O . PRO A 1 178 ? -4.385 -5.356 14.882 1.00 93.62 178 PRO A O 1
ATOM 1452 N N . GLU A 1 179 ? -3.871 -5.487 17.064 1.00 92.12 179 GLU A N 1
ATOM 1453 C CA . GLU A 1 179 ? -4.096 -6.938 17.188 1.00 92.12 179 GLU A CA 1
ATOM 1454 C C . GLU A 1 179 ? -5.555 -7.343 16.937 1.00 92.12 179 GLU A C 1
ATOM 1456 O O . GLU A 1 179 ? -5.837 -8.481 16.563 1.00 92.12 179 GLU A O 1
ATOM 1461 N N . SER A 1 180 ? -6.504 -6.427 17.164 1.00 96.12 180 SER A N 1
ATOM 1462 C CA . SER A 1 180 ? -7.930 -6.731 17.025 1.00 96.12 180 SER A CA 1
ATOM 1463 C C . SER A 1 180 ? -8.419 -6.723 15.577 1.00 96.12 180 SER A C 1
ATOM 1465 O O . SER A 1 180 ? -9.557 -7.124 15.327 1.00 96.12 180 SER A O 1
ATOM 1467 N N . LEU A 1 181 ? -7.595 -6.262 14.631 1.00 97.69 181 LEU A N 1
ATOM 1468 C CA . LEU A 1 181 ? -7.961 -6.167 13.225 1.00 97.69 181 LEU A CA 1
ATOM 1469 C C . LEU A 1 181 ? -7.717 -7.504 12.520 1.00 97.69 181 LEU A C 1
ATOM 1471 O O . LEU A 1 181 ? -6.605 -8.031 12.538 1.00 97.69 181 LEU A O 1
ATOM 1475 N N . LEU A 1 182 ? -8.755 -8.045 11.885 1.00 98.19 182 LEU A N 1
ATOM 1476 C CA . LEU A 1 182 ? -8.703 -9.339 11.209 1.00 98.19 182 LEU A CA 1
ATOM 1477 C C . LEU A 1 182 ? -8.564 -9.187 9.690 1.00 98.19 182 LEU A C 1
ATOM 1479 O O . LEU A 1 182 ? -8.857 -8.139 9.107 1.00 98.19 182 LEU A O 1
ATOM 1483 N N . VAL A 1 183 ? -8.138 -10.262 9.024 1.00 97.75 183 VAL A N 1
ATOM 1484 C CA . VAL A 1 183 ? -7.992 -10.309 7.559 1.00 97.75 183 VAL A CA 1
ATOM 1485 C C . VAL A 1 183 ? -9.305 -9.979 6.841 1.00 97.75 183 VAL A C 1
ATOM 1487 O O . VAL A 1 183 ? -9.295 -9.273 5.832 1.00 97.75 183 VAL A O 1
ATOM 1490 N N . ASN A 1 184 ? -10.441 -10.443 7.362 1.00 97.31 184 ASN A N 1
ATOM 1491 C CA . ASN A 1 184 ? -11.758 -10.181 6.786 1.00 97.31 184 ASN A CA 1
ATOM 1492 C C . ASN A 1 184 ? -12.250 -8.728 6.899 1.00 97.31 184 ASN A C 1
ATOM 1494 O O . ASN A 1 184 ? -13.278 -8.395 6.317 1.00 97.31 184 ASN A O 1
ATOM 1498 N N . GLN A 1 185 ? -11.513 -7.867 7.598 1.00 98.12 185 GLN A N 1
ATOM 1499 C CA . GLN A 1 185 ? -11.828 -6.450 7.795 1.00 98.12 185 GLN A CA 1
ATOM 1500 C C . GLN A 1 185 ? -10.863 -5.523 7.044 1.00 98.12 185 GLN A C 1
ATOM 1502 O O . GLN A 1 185 ? -10.994 -4.300 7.113 1.00 98.12 185 GLN A O 1
ATOM 1507 N N . ALA A 1 186 ? -9.884 -6.074 6.316 1.00 97.81 186 ALA A N 1
ATOM 1508 C CA . ALA A 1 186 ? -8.827 -5.296 5.674 1.00 97.81 186 ALA A CA 1
ATOM 1509 C C . ALA A 1 186 ? -9.362 -4.242 4.689 1.00 97.81 186 ALA A C 1
ATOM 1511 O O . ALA A 1 186 ? -8.847 -3.122 4.651 1.00 97.81 186 ALA A O 1
ATOM 1512 N N . PHE A 1 187 ? -10.410 -4.565 3.918 1.00 97.81 187 PHE A N 1
ATOM 1513 C CA . PHE A 1 187 ? -11.014 -3.612 2.983 1.00 97.81 187 PHE A CA 1
ATOM 1514 C C . PHE A 1 187 ? -11.701 -2.446 3.704 1.00 97.81 187 PHE A C 1
ATOM 1516 O O . PHE A 1 187 ? -11.493 -1.289 3.340 1.00 97.81 187 PHE A O 1
ATOM 1523 N N . GLU A 1 188 ? -12.480 -2.725 4.749 1.00 98.38 188 GLU A N 1
ATOM 1524 C CA . GLU A 1 188 ? -13.161 -1.674 5.513 1.00 98.38 188 GLU A CA 1
ATOM 1525 C C . GLU A 1 188 ? -12.171 -0.830 6.333 1.00 98.38 188 GLU A C 1
ATOM 1527 O O . GLU A 1 188 ? -12.364 0.379 6.451 1.00 98.38 188 GLU A O 1
ATOM 1532 N N . ALA A 1 189 ? -11.060 -1.409 6.808 1.00 98.56 189 ALA A N 1
ATOM 1533 C CA . ALA A 1 189 ? -9.933 -0.661 7.376 1.00 98.56 189 ALA A CA 1
ATOM 1534 C C . ALA A 1 189 ? -9.317 0.311 6.366 1.00 98.56 189 ALA A C 1
ATOM 1536 O O . ALA A 1 189 ? -9.137 1.489 6.673 1.00 98.56 189 ALA A O 1
ATOM 1537 N N . TYR A 1 190 ? -9.040 -0.159 5.147 1.00 98.50 190 TYR A N 1
ATOM 1538 C CA . TYR A 1 190 ? -8.514 0.686 4.076 1.00 98.50 190 TYR A CA 1
ATOM 1539 C C . TYR A 1 190 ? -9.458 1.850 3.772 1.00 98.50 190 TYR A C 1
ATOM 1541 O O . TYR A 1 190 ? -9.043 3.009 3.783 1.00 98.50 190 TYR A O 1
ATOM 1549 N N . LYS A 1 191 ? -10.736 1.540 3.547 1.00 98.25 191 LYS A N 1
ATOM 1550 C CA . LYS A 1 191 ? -11.764 2.530 3.233 1.00 98.25 191 LYS A CA 1
ATOM 1551 C C . LYS A 1 191 ? -11.913 3.560 4.350 1.00 98.25 191 LYS A C 1
ATOM 1553 O O . LYS A 1 191 ? -11.913 4.752 4.071 1.00 98.25 191 LYS A O 1
ATOM 1558 N N . TYR A 1 192 ? -11.954 3.113 5.606 1.00 98.56 192 TYR A N 1
ATOM 1559 C CA . TYR A 1 192 ? -12.028 4.007 6.758 1.00 98.56 192 TYR A CA 1
ATOM 1560 C C . TYR A 1 192 ? -10.873 5.012 6.785 1.00 98.56 192 TYR A C 1
ATOM 1562 O O . TYR A 1 192 ? -11.111 6.211 6.911 1.00 98.56 192 TYR A O 1
ATOM 1570 N N . VAL A 1 193 ? -9.631 4.547 6.619 1.00 98.38 193 VAL A N 1
ATOM 1571 C CA . VAL A 1 193 ? -8.451 5.425 6.630 1.00 98.38 193 VAL A CA 1
ATOM 1572 C C . VAL A 1 193 ? -8.489 6.409 5.460 1.00 98.38 193 VAL A C 1
ATOM 1574 O O . VAL A 1 193 ? -8.212 7.590 5.653 1.00 98.38 193 VAL A O 1
ATOM 1577 N N . MET A 1 194 ? -8.879 5.958 4.264 1.00 97.81 194 MET A N 1
ATOM 1578 C CA . MET A 1 194 ? -9.034 6.834 3.097 1.00 97.81 194 MET A CA 1
ATOM 1579 C C . MET A 1 194 ? -10.088 7.924 3.322 1.00 97.81 194 MET A C 1
ATOM 1581 O O . MET A 1 194 ? -9.832 9.089 3.011 1.00 97.81 194 MET A O 1
ATOM 1585 N N . ASP A 1 195 ? -11.231 7.574 3.914 1.00 97.88 195 ASP A N 1
ATOM 1586 C CA . ASP A 1 195 ? -12.276 8.538 4.262 1.00 97.88 195 ASP A CA 1
ATOM 1587 C C . ASP A 1 195 ? -11.751 9.572 5.274 1.00 97.88 195 ASP A C 1
ATOM 1589 O O . ASP A 1 195 ? -11.972 10.773 5.105 1.00 97.88 195 ASP A O 1
ATOM 1593 N N . GLN A 1 196 ? -10.994 9.141 6.293 1.00 97.50 196 GLN A N 1
ATOM 1594 C CA . GLN A 1 196 ? -10.386 10.062 7.262 1.00 97.50 196 GLN A CA 1
ATOM 1595 C C . GLN A 1 196 ? -9.342 10.988 6.620 1.00 97.50 196 GLN A C 1
ATOM 1597 O O . GLN A 1 196 ? -9.297 12.177 6.942 1.00 97.50 196 GLN A O 1
ATOM 1602 N N . ILE A 1 197 ? -8.529 10.480 5.686 1.00 96.81 197 ILE A N 1
ATOM 1603 C CA . ILE A 1 197 ? -7.570 11.293 4.924 1.00 96.81 197 ILE A CA 1
ATOM 1604 C C . ILE A 1 197 ? -8.305 12.396 4.156 1.00 96.81 197 ILE A C 1
ATOM 1606 O O . ILE A 1 197 ? -7.880 13.553 4.180 1.00 96.81 197 ILE A O 1
ATOM 1610 N N . GLU A 1 198 ? -9.405 12.060 3.483 1.00 96.50 198 GLU A N 1
ATOM 1611 C CA . GLU A 1 198 ? -10.189 13.026 2.710 1.00 96.50 198 GLU A CA 1
ATOM 1612 C C . GLU A 1 198 ? -10.843 14.079 3.615 1.00 96.50 198 GLU A C 1
ATOM 1614 O O . GLU A 1 198 ? -10.731 15.281 3.359 1.00 96.50 198 GLU A O 1
ATOM 1619 N N . VAL A 1 199 ? -11.438 13.655 4.735 1.00 95.88 199 VAL A N 1
ATOM 1620 C CA . VAL A 1 199 ? -11.982 14.566 5.754 1.00 95.88 199 VAL A CA 1
ATOM 1621 C C . VAL A 1 199 ? -10.901 15.526 6.261 1.00 95.88 199 VAL A C 1
ATOM 1623 O O . VAL A 1 199 ? -11.130 16.738 6.329 1.00 95.88 199 VAL A O 1
ATOM 1626 N N . HIS A 1 200 ? -9.703 15.022 6.564 1.00 95.12 200 HIS A N 1
ATOM 1627 C CA . HIS A 1 200 ? -8.592 15.852 7.021 1.00 95.12 200 HIS A CA 1
ATOM 1628 C C . HIS A 1 200 ? -8.151 16.864 5.950 1.00 95.12 200 HIS A C 1
ATOM 1630 O O . HIS A 1 200 ? -8.003 18.052 6.250 1.00 95.12 200 HIS A O 1
ATOM 1636 N N . LYS A 1 201 ? -8.014 16.441 4.685 1.00 93.94 201 LYS A N 1
ATOM 1637 C CA . LYS A 1 201 ? -7.673 17.327 3.554 1.00 93.94 201 LYS A CA 1
ATOM 1638 C C . LYS A 1 201 ? -8.682 18.468 3.401 1.00 93.94 201 LYS A C 1
ATOM 1640 O O . LYS A 1 201 ? -8.288 19.628 3.244 1.00 93.94 201 LYS A O 1
ATOM 1645 N N . GLN A 1 202 ? -9.976 18.172 3.515 1.00 93.94 202 GLN A N 1
ATOM 1646 C CA . GLN A 1 202 ? -11.040 19.178 3.457 1.00 93.94 202 GLN A CA 1
ATOM 1647 C C . GLN A 1 202 ? -10.981 20.159 4.636 1.00 93.94 202 GLN A C 1
ATOM 1649 O O . GLN A 1 202 ? -11.147 21.371 4.445 1.00 93.94 202 GLN A O 1
ATOM 1654 N N . MET A 1 203 ? -10.705 19.666 5.849 1.00 93.06 203 MET A N 1
ATOM 1655 C CA . MET A 1 203 ? -10.535 20.508 7.038 1.00 93.06 203 MET A CA 1
ATOM 1656 C C . MET A 1 203 ? -9.3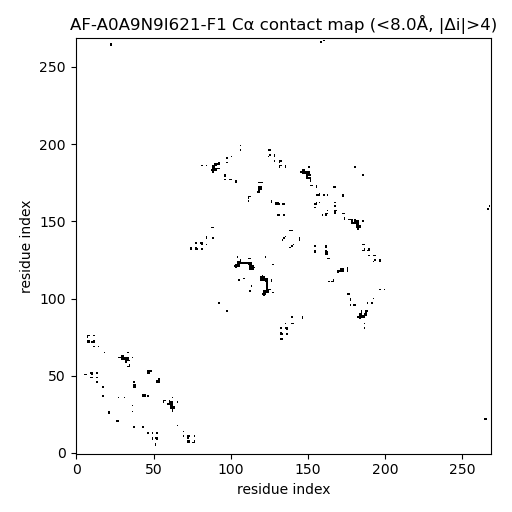39 21.458 6.901 1.00 93.06 203 MET A C 1
ATOM 1658 O O . MET A 1 203 ? -9.478 22.654 7.177 1.00 93.06 203 MET A O 1
ATOM 1662 N N . VAL A 1 204 ? -8.187 20.957 6.444 1.00 91.44 204 VAL A N 1
ATOM 1663 C CA . VAL A 1 204 ? -6.977 21.766 6.226 1.00 91.44 204 VAL A CA 1
ATOM 1664 C C . VAL A 1 204 ? -7.227 22.833 5.162 1.00 91.44 204 VAL A C 1
ATOM 1666 O O . VAL A 1 204 ? -7.023 24.015 5.439 1.00 91.44 204 VAL A O 1
ATOM 1669 N N . SER A 1 205 ? -7.780 22.459 4.003 1.00 91.44 205 SER A N 1
ATOM 1670 C CA . SER A 1 205 ? -8.093 23.415 2.931 1.00 91.44 205 SER A CA 1
ATOM 1671 C C . SER A 1 205 ? -9.064 24.510 3.394 1.00 91.44 205 SER A C 1
ATOM 1673 O O . SER A 1 205 ? -8.850 25.699 3.146 1.00 91.44 205 SER A O 1
ATOM 1675 N N . SER A 1 206 ? -10.104 24.138 4.148 1.00 92.50 206 SER A N 1
ATOM 1676 C CA . SER A 1 206 ? -11.064 25.096 4.711 1.00 92.50 206 SER A CA 1
ATOM 1677 C C . SER A 1 206 ? -10.397 26.071 5.687 1.00 92.50 206 SER A C 1
ATOM 1679 O O . SER A 1 206 ? -10.701 27.267 5.692 1.00 92.50 206 SER A O 1
ATOM 1681 N N . ARG A 1 207 ? -9.465 25.582 6.514 1.00 91.12 207 ARG A N 1
ATOM 1682 C CA . ARG A 1 207 ? -8.705 26.404 7.463 1.00 91.12 207 ARG A CA 1
ATOM 1683 C C . ARG A 1 207 ? -7.759 27.368 6.746 1.00 91.12 207 ARG A C 1
ATOM 1685 O O . ARG A 1 207 ? -7.696 28.538 7.124 1.00 91.12 207 ARG A O 1
ATOM 1692 N N . GLU A 1 208 ? -7.072 26.914 5.703 1.00 90.62 208 GLU A N 1
ATOM 1693 C CA . GLU A 1 208 ? -6.196 27.747 4.871 1.00 90.62 208 GLU A CA 1
ATOM 1694 C C . GLU A 1 208 ? -6.974 28.872 4.182 1.00 90.62 208 GLU A C 1
ATOM 1696 O O . GLU A 1 208 ? -6.569 30.034 4.252 1.00 90.62 208 GLU A O 1
ATOM 1701 N N . GLN A 1 209 ? -8.142 28.567 3.609 1.00 89.25 209 GLN A N 1
ATOM 1702 C CA . GLN A 1 209 ? -9.020 29.573 3.004 1.00 89.25 209 GLN A CA 1
ATOM 1703 C C . GLN A 1 209 ? -9.483 30.620 4.026 1.00 89.25 209 GLN A C 1
ATOM 1705 O O . GLN A 1 209 ? -9.489 31.817 3.735 1.00 89.25 209 GLN A O 1
ATOM 1710 N N . GLN A 1 210 ? -9.833 30.205 5.249 1.00 87.69 210 GLN A N 1
ATOM 1711 C CA . GLN A 1 210 ? -10.201 31.139 6.318 1.00 87.69 210 GLN A CA 1
ATOM 1712 C C . GLN A 1 210 ? -9.038 32.052 6.724 1.00 87.69 210 GLN A C 1
ATOM 1714 O O . GLN A 1 210 ? -9.251 33.247 6.941 1.00 87.69 210 GLN A O 1
ATOM 1719 N N . ILE A 1 211 ? -7.818 31.517 6.831 1.00 89.62 211 ILE A N 1
ATOM 1720 C CA . ILE A 1 211 ? -6.618 32.304 7.147 1.00 89.62 211 ILE A CA 1
ATOM 1721 C C . ILE A 1 211 ? -6.332 33.300 6.020 1.00 89.62 211 ILE A C 1
ATOM 1723 O O . ILE A 1 211 ? -6.130 34.484 6.293 1.00 89.62 211 ILE A O 1
ATOM 1727 N N . GLN A 1 212 ? -6.396 32.854 4.765 1.00 85.94 212 GLN A N 1
ATOM 1728 C CA . GLN A 1 212 ? -6.159 33.707 3.607 1.00 85.94 212 GLN A CA 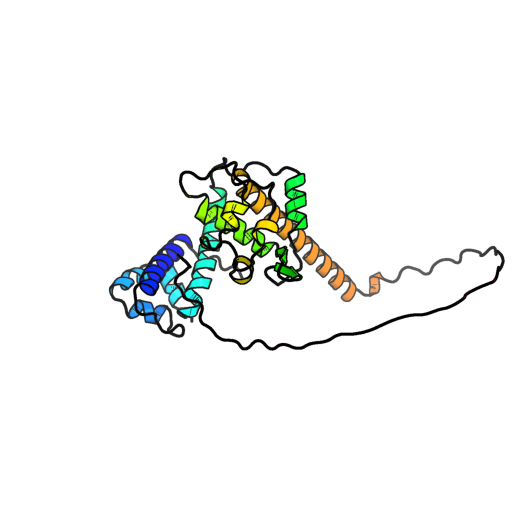1
ATOM 1729 C C . GLN A 1 212 ? -7.183 34.844 3.526 1.00 85.94 212 GLN A C 1
ATOM 1731 O O . GLN A 1 212 ? -6.795 36.000 3.386 1.00 85.94 212 GLN A O 1
ATOM 1736 N N . ASN A 1 213 ? -8.469 34.550 3.734 1.00 84.94 213 ASN A N 1
ATOM 1737 C CA . ASN A 1 213 ? -9.528 35.562 3.755 1.00 84.94 213 ASN A CA 1
ATOM 1738 C C . ASN A 1 213 ? -9.323 36.617 4.856 1.00 84.94 213 ASN A C 1
ATOM 1740 O O . ASN A 1 213 ? -9.632 37.791 4.651 1.00 84.94 213 ASN A O 1
ATOM 1744 N N . ARG A 1 214 ? -8.777 36.227 6.019 1.00 84.62 214 ARG A N 1
ATOM 1745 C CA . ARG A 1 214 ? -8.429 37.167 7.102 1.00 84.62 214 ARG A CA 1
ATOM 1746 C C . ARG A 1 214 ? -7.232 38.050 6.752 1.00 84.62 214 ARG A C 1
ATOM 1748 O O . ARG A 1 214 ? -7.203 39.206 7.161 1.00 84.62 214 ARG A O 1
ATOM 1755 N N . LEU A 1 215 ? -6.262 37.524 6.007 1.00 81.50 215 LEU A N 1
ATOM 1756 C CA . LEU A 1 215 ? -5.092 38.279 5.550 1.00 81.50 215 LEU A CA 1
ATOM 1757 C C . LEU A 1 215 ? -5.443 39.252 4.415 1.00 81.50 215 LEU A C 1
ATOM 1759 O O . LEU A 1 215 ? -4.885 40.345 4.356 1.00 81.50 215 LEU A O 1
ATOM 1763 N N . THR A 1 216 ? -6.385 38.891 3.538 1.00 79.31 216 THR A N 1
ATOM 1764 C CA . THR A 1 216 ? -6.779 39.711 2.381 1.00 79.31 216 THR A CA 1
ATOM 1765 C C . THR A 1 216 ? -7.922 40.691 2.662 1.00 79.31 216 THR A C 1
ATOM 1767 O O . THR A 1 216 ? -8.169 41.561 1.831 1.00 79.31 216 THR A O 1
ATOM 1770 N N . ASN A 1 217 ? -8.612 40.595 3.808 1.00 64.12 217 ASN A N 1
ATOM 1771 C CA . ASN A 1 217 ? -9.671 41.534 4.200 1.00 64.12 217 ASN A CA 1
ATOM 1772 C C . ASN A 1 217 ? -9.522 42.044 5.656 1.00 64.12 217 ASN A C 1
ATOM 1774 O O . ASN A 1 217 ? -10.226 41.581 6.559 1.00 64.12 217 ASN A O 1
ATOM 1778 N N . PRO A 1 218 ? -8.629 43.021 5.911 1.00 58.94 218 PRO A N 1
ATOM 1779 C CA . PRO A 1 218 ? -8.388 43.555 7.255 1.00 58.94 218 PRO A CA 1
ATOM 1780 C C . PRO A 1 218 ? -9.536 44.413 7.835 1.00 58.94 218 PRO A C 1
ATOM 1782 O O . PRO A 1 218 ? -9.491 44.757 9.019 1.00 58.94 218 PRO A O 1
ATOM 1785 N N . GLU A 1 219 ? -10.575 44.757 7.062 1.00 57.84 219 GLU A N 1
ATOM 1786 C CA . GLU A 1 219 ? -11.680 45.619 7.527 1.00 57.84 219 GLU A CA 1
ATOM 1787 C C . GLU A 1 219 ? -12.750 44.902 8.368 1.00 57.84 219 GLU A C 1
ATOM 1789 O O . GLU A 1 219 ? -13.500 45.564 9.085 1.00 57.84 219 GLU A O 1
ATOM 1794 N N . ALA A 1 220 ? -12.783 43.565 8.392 1.00 53.16 220 ALA A N 1
ATOM 1795 C CA . ALA A 1 220 ? -13.761 42.805 9.182 1.00 53.16 220 ALA A CA 1
ATOM 1796 C C . ALA A 1 220 ? -13.464 42.757 10.702 1.00 53.16 220 ALA A C 1
ATOM 1798 O O . ALA A 1 220 ? -14.291 42.278 11.475 1.00 53.16 220 ALA A O 1
ATOM 1799 N N . THR A 1 221 ? -12.311 43.269 11.157 1.00 52.00 221 THR A N 1
ATOM 1800 C CA . THR A 1 221 ? -11.895 43.228 12.579 1.00 52.00 221 THR A CA 1
ATOM 1801 C C . THR A 1 221 ? -12.297 44.482 13.371 1.00 52.00 221 THR A C 1
ATOM 1803 O O . THR A 1 221 ? -12.066 44.555 14.579 1.00 52.00 221 THR A O 1
ATOM 1806 N N . ARG A 1 222 ? -12.930 45.488 12.749 1.00 53.78 222 ARG A N 1
ATOM 1807 C CA . ARG A 1 222 ? -13.443 46.661 13.481 1.00 53.78 222 ARG A CA 1
ATOM 1808 C C . ARG A 1 222 ? -14.788 46.346 14.140 1.00 53.78 222 ARG A C 1
ATOM 1810 O O . ARG A 1 222 ? -15.836 46.810 13.701 1.00 53.78 222 ARG A O 1
ATOM 1817 N N . LEU A 1 223 ? -14.749 45.574 15.225 1.00 47.59 223 LEU A N 1
ATOM 1818 C CA . LEU A 1 223 ? -15.829 45.576 16.211 1.00 47.59 223 LEU A CA 1
ATOM 1819 C C . LEU A 1 223 ? -15.974 46.997 16.776 1.00 47.59 223 LEU A C 1
ATOM 1821 O O . LEU A 1 223 ? -14.989 47.638 17.150 1.00 47.59 223 LEU A O 1
ATOM 1825 N N . ALA A 1 224 ? -17.215 47.482 16.791 1.00 53.72 224 ALA A N 1
ATOM 1826 C CA . ALA A 1 224 ? -17.607 48.765 17.360 1.00 53.72 224 ALA A CA 1
ATOM 1827 C C . ALA A 1 224 ? -17.085 48.923 18.806 1.00 53.72 224 ALA A C 1
ATOM 1829 O O . ALA A 1 224 ? -16.995 47.930 19.536 1.00 53.72 224 ALA A O 1
ATOM 1830 N N . PRO A 1 225 ? -16.740 50.149 19.242 1.00 49.03 225 PRO A N 1
ATOM 1831 C CA . PRO A 1 225 ? -16.194 50.371 20.574 1.00 49.03 225 PRO A CA 1
ATOM 1832 C C . PRO A 1 225 ? -17.185 49.924 21.664 1.00 49.03 225 PRO A C 1
ATOM 1834 O O . PRO A 1 225 ? -18.390 50.157 21.528 1.00 49.03 225 PRO A O 1
ATOM 1837 N N . PRO A 1 226 ? -16.705 49.312 22.761 1.00 42.69 226 PRO A N 1
ATOM 1838 C CA . PRO A 1 226 ? -17.566 48.914 23.861 1.00 42.69 226 PRO A CA 1
ATOM 1839 C C . PRO A 1 226 ? -18.101 50.155 24.584 1.00 42.69 226 PRO A C 1
ATOM 1841 O O . PRO A 1 226 ? -17.342 51.009 25.045 1.00 42.69 226 PRO A O 1
ATOM 1844 N N . THR A 1 227 ? -19.424 50.246 24.706 1.00 43.53 227 THR A N 1
ATOM 1845 C CA . THR A 1 227 ? -20.106 51.197 25.594 1.00 43.53 227 THR A CA 1
ATOM 1846 C C . THR A 1 227 ? -19.630 51.006 27.043 1.00 43.53 227 THR A C 1
ATOM 1848 O O . THR A 1 227 ? -19.517 49.864 27.497 1.00 43.53 227 THR A O 1
ATOM 1851 N N . PRO A 1 228 ? -19.357 52.085 27.800 1.00 42.28 228 PRO A N 1
ATOM 1852 C CA . PRO A 1 228 ? -18.775 51.976 29.132 1.00 42.28 228 PRO A CA 1
ATOM 1853 C C . PRO A 1 228 ? -19.778 51.408 30.146 1.00 42.28 228 PRO A C 1
ATOM 1855 O O . PRO A 1 228 ? -20.822 51.999 30.420 1.00 42.28 228 PRO A O 1
ATOM 1858 N N . VAL A 1 229 ? -19.420 50.267 30.739 1.00 41.09 229 VAL A N 1
ATOM 1859 C CA . VAL A 1 229 ? -20.095 49.682 31.902 1.00 41.09 229 VAL A CA 1
ATOM 1860 C C . VAL A 1 229 ? -19.584 50.369 33.170 1.00 41.09 229 VAL A C 1
ATOM 1862 O O . VAL A 1 229 ? -18.383 50.429 33.435 1.00 41.09 229 VAL A O 1
ATOM 1865 N N . VAL A 1 230 ? -20.523 50.895 33.953 1.00 36.00 230 VAL A N 1
ATOM 1866 C CA . VAL A 1 230 ? -20.320 51.559 35.246 1.00 36.00 230 VAL A CA 1
ATOM 1867 C C . VAL A 1 230 ? -19.634 50.616 36.244 1.00 36.00 230 VAL A C 1
ATOM 1869 O O . VAL A 1 230 ? -20.168 49.563 36.587 1.00 36.00 230 VAL A O 1
ATOM 1872 N N . GLN A 1 231 ? -18.463 51.013 36.748 1.00 37.16 231 GLN A N 1
ATOM 1873 C CA . GLN A 1 231 ? -17.737 50.302 37.803 1.00 37.16 231 GLN A CA 1
ATOM 1874 C C . GLN A 1 231 ? -18.350 50.600 39.183 1.00 37.16 231 GLN A C 1
ATOM 1876 O O . GLN A 1 231 ? -18.367 51.747 39.628 1.00 37.16 231 GLN A O 1
ATOM 1881 N N . LYS A 1 232 ? -18.794 49.561 39.902 1.00 33.41 232 LYS A N 1
ATOM 1882 C CA . LYS A 1 232 ? -18.908 49.580 41.370 1.00 33.41 232 LYS A CA 1
ATOM 1883 C C . LYS A 1 232 ? -17.773 48.738 41.949 1.00 33.41 232 LYS A C 1
ATOM 1885 O O . LYS A 1 232 ? -17.579 47.595 41.552 1.00 33.41 232 LYS A O 1
ATOM 1890 N N . GLY A 1 233 ? -16.991 49.359 42.829 1.00 34.84 233 GLY A N 1
ATOM 1891 C CA . GLY A 1 233 ? -15.732 48.825 43.338 1.00 34.84 233 GLY A CA 1
ATOM 1892 C C . GLY A 1 233 ? -15.859 47.657 44.316 1.00 34.84 233 GLY A C 1
ATOM 1893 O O . GLY A 1 233 ? -16.901 47.440 44.928 1.00 34.84 233 GLY A O 1
ATOM 1894 N N . ALA A 1 234 ? -14.740 46.959 44.509 1.00 33.16 234 ALA A N 1
ATOM 1895 C CA . ALA A 1 234 ? -14.481 46.123 45.676 1.00 33.16 234 ALA A CA 1
ATOM 1896 C C . ALA A 1 234 ? -12.968 46.032 45.947 1.00 33.16 234 ALA A C 1
ATOM 1898 O O . ALA A 1 234 ? -12.136 46.233 45.065 1.00 33.16 234 ALA A O 1
ATOM 1899 N N . GLN A 1 235 ? -12.642 45.818 47.219 1.00 36.41 235 GLN A N 1
ATOM 1900 C CA . GLN A 1 235 ? -11.396 46.168 47.897 1.00 36.41 235 GLN A CA 1
ATOM 1901 C C . GLN A 1 235 ? -10.177 45.259 47.645 1.00 36.41 235 GLN A C 1
ATOM 1903 O O . GLN A 1 235 ? -10.275 44.067 47.377 1.00 36.41 235 GLN A O 1
ATOM 1908 N N . LYS A 1 236 ? -9.002 45.863 47.885 1.00 38.34 236 LYS A N 1
ATOM 1909 C CA . LYS A 1 236 ? -7.671 45.256 48.076 1.00 38.34 236 LYS A CA 1
ATOM 1910 C C . LYS A 1 236 ? -7.645 44.131 49.124 1.00 38.34 236 LYS A C 1
ATOM 1912 O O . LYS A 1 236 ? -8.124 44.330 50.240 1.00 38.34 236 LYS A O 1
ATOM 1917 N N . ARG A 1 237 ? -6.837 43.088 48.878 1.00 33.22 237 ARG A N 1
ATOM 1918 C CA . ARG A 1 237 ? -6.069 42.398 49.936 1.00 33.22 237 ARG A CA 1
ATOM 1919 C C . ARG A 1 237 ? -4.728 41.849 49.407 1.00 33.22 237 ARG A C 1
ATOM 1921 O O . ARG A 1 237 ? -4.617 41.484 48.247 1.00 33.22 237 ARG A O 1
ATOM 1928 N N . LYS A 1 238 ? -3.699 41.924 50.259 1.00 33.78 238 LYS A N 1
ATOM 1929 C CA . LYS A 1 238 ? -2.246 41.811 49.997 1.00 33.78 238 LYS A CA 1
ATOM 1930 C C . LYS A 1 238 ? -1.674 40.393 50.215 1.00 33.78 238 LYS A C 1
ATOM 1932 O O . LYS A 1 238 ? -2.059 39.775 51.198 1.00 33.78 238 LYS A O 1
ATOM 1937 N N . GLN A 1 239 ? -0.604 40.096 49.448 1.00 33.56 239 GLN A N 1
ATOM 1938 C CA . GLN A 1 239 ? 0.623 39.299 49.753 1.00 33.56 239 GLN A CA 1
ATOM 1939 C C . GLN A 1 239 ? 0.457 37.774 49.987 1.00 33.56 239 GLN A C 1
ATOM 1941 O O . GLN A 1 239 ? -0.564 37.353 50.501 1.00 33.56 239 GLN A O 1
ATOM 1946 N N . ARG A 1 240 ? 1.407 36.874 49.654 1.00 29.02 240 ARG A N 1
ATOM 1947 C CA . ARG A 1 240 ? 2.890 36.901 49.760 1.00 29.02 240 ARG A CA 1
ATOM 1948 C C . ARG A 1 240 ? 3.523 35.725 48.960 1.00 29.02 240 ARG A C 1
ATOM 1950 O O . ARG A 1 240 ? 2.863 34.710 48.787 1.00 29.02 240 ARG A O 1
ATOM 1957 N N . VAL A 1 241 ? 4.795 35.847 48.550 1.00 35.12 241 VAL A N 1
ATOM 1958 C CA . VAL A 1 241 ? 5.667 34.797 47.937 1.00 35.12 241 VAL A CA 1
ATOM 1959 C C . VAL A 1 241 ? 6.511 34.101 49.032 1.00 35.12 241 VAL A C 1
ATOM 1961 O O . VAL A 1 241 ? 6.671 34.705 50.101 1.00 35.12 241 VAL A O 1
ATOM 1964 N N . PRO A 1 242 ? 7.055 32.879 48.813 1.00 38.69 242 PRO A N 1
ATOM 1965 C CA . PRO A 1 242 ? 8.519 32.761 48.621 1.00 38.69 242 PRO A CA 1
ATOM 1966 C C . PRO A 1 242 ? 9.027 31.668 47.629 1.00 38.69 242 PRO A C 1
ATOM 1968 O O . PRO A 1 242 ? 8.329 30.708 47.323 1.00 38.69 242 PRO A O 1
ATOM 1971 N N . HIS A 1 243 ? 10.280 31.884 47.182 1.00 29.78 243 HIS A N 1
ATOM 1972 C CA . HIS A 1 243 ? 11.298 31.045 46.486 1.00 29.78 243 HIS A CA 1
ATOM 1973 C C . HIS A 1 243 ? 11.462 29.584 47.025 1.00 29.78 243 HIS A C 1
ATOM 1975 O O . HIS A 1 243 ? 10.981 29.321 48.118 1.00 29.78 243 HIS A O 1
ATOM 1981 N N . ALA A 1 244 ? 12.158 28.592 46.421 1.00 32.75 244 ALA A N 1
ATOM 1982 C CA . ALA A 1 244 ? 13.352 28.567 45.550 1.00 32.75 244 ALA A CA 1
ATOM 1983 C C . ALA A 1 244 ? 13.624 27.175 44.885 1.00 32.75 244 ALA A C 1
ATOM 1985 O O . ALA A 1 244 ? 13.246 26.159 45.455 1.00 32.75 244 ALA A O 1
ATOM 1986 N N . LEU A 1 245 ? 14.363 27.200 43.755 1.00 28.95 245 LEU A N 1
ATOM 1987 C CA . LEU A 1 245 ? 15.494 26.357 43.264 1.00 28.95 245 LEU A CA 1
ATOM 1988 C C . LEU A 1 245 ? 15.518 24.806 43.357 1.00 28.95 245 LEU A C 1
ATOM 1990 O O . LEU A 1 245 ? 15.531 24.258 44.453 1.00 28.95 245 LEU A O 1
ATOM 1994 N N . CYS A 1 246 ? 15.778 24.131 42.216 1.00 27.30 246 CYS A N 1
ATOM 1995 C CA . CYS A 1 246 ? 17.091 23.536 41.839 1.00 27.30 246 CYS A CA 1
ATOM 1996 C C . CYS A 1 246 ? 17.034 22.741 40.502 1.00 27.30 246 CYS A C 1
ATOM 1998 O O . CYS A 1 246 ? 16.140 21.919 40.322 1.00 27.30 246 CYS A O 1
ATOM 2000 N N . ASP A 1 247 ? 18.023 22.958 39.617 1.00 31.00 247 ASP A N 1
ATOM 2001 C CA . ASP A 1 247 ? 18.384 22.122 38.442 1.00 31.00 247 ASP A CA 1
ATOM 2002 C C . ASP A 1 247 ? 19.218 20.880 38.859 1.00 31.00 247 ASP A C 1
ATOM 2004 O O . ASP A 1 247 ? 19.657 20.818 40.015 1.00 31.00 247 ASP A O 1
ATOM 2008 N N . PRO A 1 248 ? 19.489 19.900 37.957 1.00 34.28 248 PRO A N 1
ATOM 2009 C CA . PRO A 1 248 ? 20.708 19.979 37.119 1.00 34.28 248 PRO A CA 1
ATOM 2010 C C . PRO A 1 248 ? 20.623 19.395 35.673 1.00 34.28 248 PRO A C 1
ATOM 2012 O O . PRO A 1 248 ? 19.850 18.492 35.370 1.00 34.28 248 PRO A O 1
ATOM 2015 N N . MET A 1 249 ? 21.507 19.910 34.804 1.00 27.23 249 MET A N 1
ATOM 2016 C CA . MET A 1 249 ? 22.009 19.404 33.495 1.00 27.23 249 MET A CA 1
ATOM 2017 C C . MET A 1 249 ? 23.112 18.306 33.684 1.00 27.23 249 MET A C 1
ATOM 2019 O O . MET A 1 249 ? 23.453 18.031 34.833 1.00 27.23 249 MET A O 1
ATOM 2023 N N . PRO A 1 250 ? 23.898 17.860 32.665 1.00 45.91 250 PRO A N 1
ATOM 2024 C CA . PRO A 1 250 ? 23.606 17.339 31.310 1.00 45.91 250 PRO A CA 1
ATOM 2025 C C . PRO A 1 250 ? 24.433 16.054 30.985 1.00 45.91 250 PRO A C 1
ATOM 2027 O O . PRO A 1 250 ? 25.432 15.784 31.643 1.00 45.91 250 PRO A O 1
ATOM 2030 N N . LEU A 1 251 ? 24.144 15.323 29.898 1.00 30.33 251 LEU A N 1
ATOM 2031 C CA . LEU A 1 251 ? 25.141 14.454 29.237 1.00 30.33 251 LEU A CA 1
ATOM 2032 C C . LEU A 1 251 ? 24.919 14.433 27.720 1.00 30.33 251 LEU A C 1
ATOM 2034 O O . LEU A 1 251 ? 23.826 14.138 27.246 1.00 30.33 251 LEU A O 1
ATOM 2038 N N . GLY A 1 252 ? 25.974 14.757 26.973 1.00 24.50 252 GLY A N 1
ATOM 2039 C CA . GLY A 1 252 ? 26.062 14.534 25.534 1.00 24.50 252 GLY A CA 1
ATOM 2040 C C . GLY A 1 252 ? 26.836 13.257 25.217 1.00 24.50 252 GLY A C 1
ATOM 2041 O O . GLY A 1 252 ? 27.642 12.811 26.027 1.00 24.50 252 GLY A O 1
ATOM 2042 N N . CYS A 1 253 ? 26.628 12.714 24.019 1.00 25.31 253 CYS A N 1
ATOM 2043 C CA . CYS A 1 253 ? 27.689 12.107 23.218 1.00 25.31 253 CYS A CA 1
ATOM 2044 C C . CYS A 1 253 ? 27.237 11.949 21.760 1.00 25.31 253 CYS A C 1
ATOM 2046 O O . CYS A 1 253 ? 26.128 11.515 21.469 1.00 25.31 253 CYS A O 1
ATOM 2048 N N . SER A 1 254 ? 28.147 12.354 20.881 1.00 25.52 254 SER A N 1
ATOM 2049 C CA . SER A 1 254 ? 28.184 12.164 19.432 1.00 25.52 254 SER A CA 1
ATOM 2050 C C . SER A 1 254 ? 28.265 10.681 19.070 1.00 25.52 254 SER A C 1
ATOM 2052 O O . SER A 1 254 ? 28.917 9.950 19.809 1.00 25.52 254 SER A O 1
ATOM 2054 N N . LEU A 1 255 ? 27.712 10.273 17.922 1.00 27.48 255 LEU A N 1
ATOM 2055 C CA . LEU A 1 255 ? 28.320 9.254 17.059 1.00 27.48 255 LEU A CA 1
ATOM 2056 C C . LEU A 1 255 ? 27.810 9.383 15.611 1.00 27.48 255 LEU A C 1
ATOM 2058 O O . LEU A 1 255 ? 26.625 9.566 15.344 1.00 27.48 255 LEU A O 1
ATOM 2062 N N . TYR A 1 256 ? 28.790 9.341 14.715 1.00 22.89 256 TYR A N 1
ATOM 2063 C CA . TYR A 1 256 ? 28.740 9.385 13.259 1.00 22.89 256 TYR A CA 1
ATOM 2064 C C . TYR A 1 256 ? 27.979 8.188 12.664 1.00 22.89 256 TYR A C 1
ATOM 2066 O O . TYR A 1 256 ? 28.082 7.083 13.190 1.00 22.89 256 TYR A O 1
ATOM 2074 N N . TRP A 1 257 ? 27.340 8.374 11.505 1.00 24.25 257 TRP A N 1
ATOM 2075 C CA . TRP A 1 257 ? 27.110 7.286 10.552 1.00 24.25 257 TRP A CA 1
ATOM 2076 C C . TRP A 1 257 ? 27.653 7.681 9.176 1.00 24.25 257 TRP A C 1
ATOM 2078 O O . TRP A 1 257 ? 27.290 8.709 8.606 1.00 24.25 257 TRP A O 1
ATOM 2088 N N . GLU A 1 258 ? 28.585 6.868 8.686 1.00 23.97 258 GLU A N 1
ATOM 2089 C CA . GLU A 1 258 ? 29.039 6.838 7.301 1.00 23.97 258 GLU A CA 1
ATOM 2090 C C . GLU A 1 258 ? 28.033 6.028 6.473 1.00 23.97 258 GLU A C 1
ATOM 2092 O O . GLU A 1 258 ? 27.550 4.977 6.888 1.00 23.97 258 GLU A O 1
ATOM 2097 N N . THR A 1 259 ? 27.705 6.542 5.293 1.00 27.59 259 THR A N 1
ATOM 2098 C CA . THR A 1 259 ? 26.890 5.894 4.261 1.00 27.59 259 THR A CA 1
ATOM 2099 C C . THR A 1 259 ? 27.717 4.953 3.401 1.00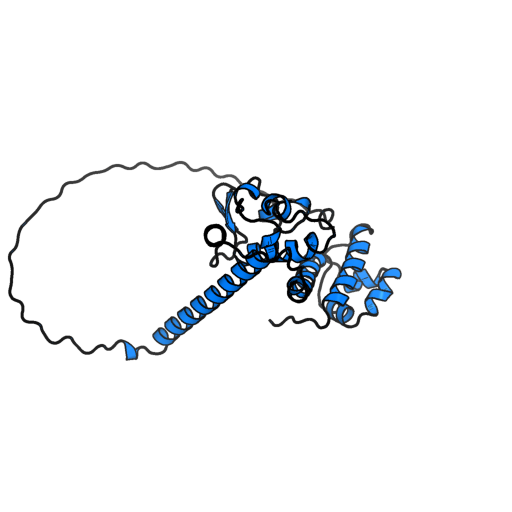 27.59 259 THR A C 1
ATOM 2101 O O . THR A 1 259 ? 28.551 5.435 2.641 1.00 27.59 259 THR A O 1
ATOM 2104 N N . THR A 1 260 ? 27.374 3.665 3.417 1.00 26.67 260 THR A N 1
ATOM 2105 C CA . THR A 1 260 ? 27.548 2.701 2.316 1.00 26.67 260 THR A CA 1
ATOM 2106 C C . THR A 1 260 ? 26.586 1.535 2.566 1.00 26.67 260 THR A C 1
ATOM 2108 O O . THR A 1 260 ? 26.715 0.859 3.578 1.00 26.67 260 THR A O 1
ATOM 2111 N N . ASP A 1 261 ? 25.581 1.305 1.723 1.00 29.55 261 ASP A N 1
ATOM 2112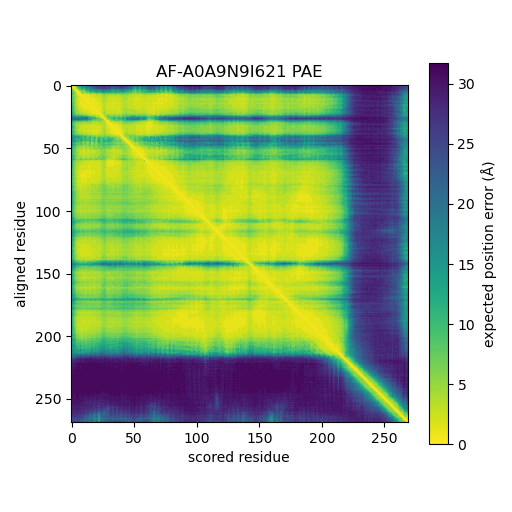 C CA . ASP A 1 261 ? 25.708 0.370 0.600 1.00 29.55 261 ASP A CA 1
ATOM 2113 C C . ASP A 1 261 ? 24.368 -0.013 -0.047 1.00 29.55 261 ASP A C 1
ATOM 2115 O O . ASP A 1 261 ? 23.279 0.102 0.507 1.00 29.55 261 ASP A O 1
ATOM 2119 N N . SER A 1 262 ? 24.533 -0.451 -1.290 1.00 30.59 262 SER A N 1
ATOM 2120 C CA . SER A 1 262 ? 23.593 -0.999 -2.260 1.00 30.59 262 SER A CA 1
ATOM 2121 C C . SER A 1 262 ? 22.469 -1.892 -1.717 1.00 30.59 262 SER A C 1
ATOM 2123 O O . SER A 1 262 ? 22.715 -2.997 -1.231 1.00 30.59 262 SER A O 1
ATOM 2125 N N . LEU A 1 263 ? 21.219 -1.492 -1.970 1.00 28.11 263 LEU A N 1
ATOM 2126 C CA . LEU A 1 263 ? 20.069 -2.393 -1.894 1.00 28.11 263 LEU A CA 1
ATOM 2127 C C . LEU A 1 263 ? 20.018 -3.293 -3.139 1.00 28.11 263 LEU A C 1
ATOM 2129 O O . LEU A 1 263 ? 19.897 -2.838 -4.278 1.00 28.11 263 LEU A O 1
ATOM 2133 N N . SER A 1 264 ? 20.144 -4.591 -2.878 1.00 29.64 264 SER A N 1
ATOM 2134 C CA . SER A 1 264 ? 20.011 -5.703 -3.816 1.00 29.64 264 SER A CA 1
ATOM 2135 C C . SER A 1 264 ? 18.564 -5.840 -4.304 1.00 29.64 264 SER A C 1
ATOM 2137 O O . SER A 1 264 ? 17.634 -5.921 -3.510 1.00 29.64 264 SER A O 1
ATOM 2139 N N . VAL A 1 265 ? 18.379 -5.942 -5.624 1.00 35.16 265 VAL A N 1
ATOM 2140 C CA . VAL A 1 265 ? 17.090 -6.095 -6.344 1.00 35.16 265 VAL A CA 1
ATOM 2141 C C . VAL A 1 265 ? 16.435 -7.478 -6.109 1.00 35.16 265 VAL A C 1
ATOM 2143 O O . VAL A 1 265 ? 15.459 -7.853 -6.758 1.00 35.16 265 VAL A O 1
ATOM 2146 N N . SER A 1 266 ? 16.961 -8.270 -5.174 1.00 29.30 266 SER A N 1
ATOM 2147 C CA . SER A 1 266 ? 16.582 -9.675 -5.003 1.00 29.30 266 SER A CA 1
ATOM 2148 C C . SER A 1 266 ? 15.233 -9.872 -4.309 1.00 29.30 266 SER A C 1
ATOM 2150 O O . SER A 1 266 ? 14.612 -10.905 -4.529 1.00 29.30 266 SER A O 1
ATOM 2152 N N . SER A 1 267 ? 14.743 -8.896 -3.543 1.00 32.00 267 SER A N 1
ATOM 2153 C CA . SER A 1 267 ? 13.596 -9.100 -2.642 1.00 32.00 267 SER A CA 1
ATOM 2154 C C . SER A 1 267 ? 12.228 -8.746 -3.245 1.00 32.00 267 SER A 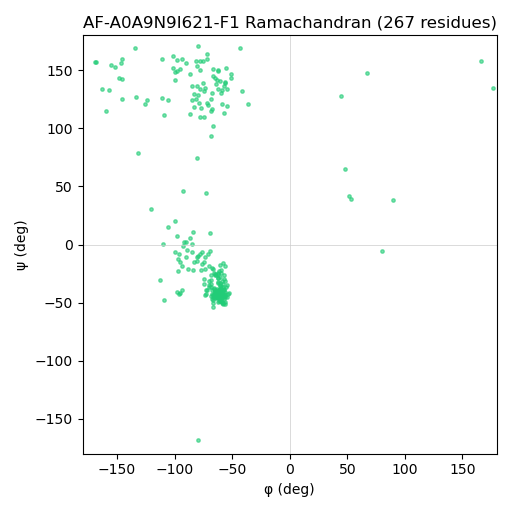C 1
ATOM 2156 O O . SER A 1 267 ? 11.212 -9.220 -2.775 1.00 32.00 267 SER A O 1
ATOM 2158 N N . LEU A 1 268 ? 12.160 -7.956 -4.322 1.00 36.72 268 LEU A N 1
ATOM 2159 C CA . LEU A 1 268 ? 10.890 -7.357 -4.783 1.00 36.72 268 LEU A CA 1
ATOM 2160 C C . LEU A 1 268 ? 9.992 -8.237 -5.685 1.00 36.72 268 LEU A C 1
ATOM 2162 O O . LEU A 1 268 ? 9.040 -7.717 -6.256 1.00 36.72 268 LEU A O 1
ATOM 2166 N N . LEU A 1 269 ? 10.277 -9.538 -5.829 1.00 40.47 269 LEU A N 1
ATOM 2167 C CA . LEU A 1 269 ? 9.320 -10.550 -6.337 1.00 40.47 269 LEU A CA 1
ATOM 2168 C C . LEU A 1 269 ? 9.629 -11.897 -5.705 1.00 40.47 269 LEU A C 1
ATOM 2170 O O . LEU A 1 269 ? 10.829 -12.252 -5.829 1.00 40.47 269 LEU A O 1
#

Solvent-accessible surface area (backbone atoms only — not comparable to full-atom values): 16524 Å² total; per-residue (Å²): 129,93,76,80,62,82,63,37,59,64,43,40,54,49,47,53,55,51,50,54,48,53,74,74,43,87,71,73,66,46,80,43,38,44,44,58,56,43,71,73,37,78,88,43,53,67,52,62,69,40,64,63,45,39,54,57,40,71,42,98,48,28,46,69,46,48,64,66,49,48,56,52,36,47,51,54,38,34,73,75,46,52,84,73,54,62,69,77,30,50,40,79,77,52,71,70,55,51,53,50,51,60,66,33,43,33,88,83,57,90,50,66,49,48,66,57,96,78,32,62,62,25,31,11,43,70,48,51,35,46,24,38,48,43,41,51,53,68,58,65,73,50,93,84,76,65,43,87,38,52,31,42,78,58,63,57,37,61,83,70,61,39,49,59,67,90,55,48,74,36,88,45,48,53,81,56,40,60,74,88,42,32,40,15,26,45,53,39,53,29,50,52,51,50,51,50,52,52,53,49,53,53,52,51,52,53,50,50,51,54,52,50,52,52,72,77,43,73,76,80,74,72,70,76,83,81,79,88,78,85,86,78,88,82,84,90,85,84,89,86,87,86,89,82,89,84,87,87,89,88,86,87,82,87,83,89,82,86,92,81,82,86,85,72,86,72,67,88,114

Secondary structure (DSSP, 8-state):
-----S-HHHHHHHHHHHHHHHHHSS---TTSBHHHHHHH-GGGGGGGG-HHHHHHHTSS-BGGGHHHHHHHHHHHHHHHHGGGS-GGG-PPPPHHHHHHHHHHEESS-SSSEEEETTEEEEEEHHHHHHHHHHIIIIITTSTT--TTSBSHHHHT-GGG--S-HHHHT-TTTTTTS-TT-BGGGHHHHHHHHHHHHHHHHHHHHHHHHHHHHHHH-GGGG-PPPPPPPPP---------------------------------TTS--

Mean predicted aligned error: 12.91 Å